Protein AF-A0A3R6XI87-F1 (afdb_monomer_lite)

Radius of gyration: 37.36 Å; chains: 1; bounding box: 88×84×115 Å

Sequence (249 aa):
MEESNGEDEKQDSAASKIVELLFDLGAAAVAGTIAKSKEESRRQEAERREAQRIAEEQERVKEREKQKKKARRAKRVRAFILNKKQLTFPYPTDVLLGSEVGYVREKIESAVFNNCHSVPIKDIYPGVGKFVGEVEQVVVDGQSWIDSGTSVPYDAEIIITYHAKKDFAFPYSKRTMIGMGYKTLANELVDIGFTQIYVSRLEDLKTGFFKRENAVSDVVIDGIETIKSGMMLEYDREINIQYHAFPGR

Foldseek 3Di:
DDDDDDDDDDDDDDPVVVVVVVVVVVVVVVVVVVVVVVVVVVVVVVVVVVVVVVVVVVVVVVVVVVVLVVVLVVVQVCCVVPVVQKAFDAAWWVVQAQDAQVVSVVSCVSSSADLEEEAEDADDAPPDPHDARGWPFKAWLNRRTDHGRDIHGSHTHIYTYGYHFHWFFQAAWFVVQFFDQQVVNQVVLVVRQADQEAEAEDQPDDPPDPFDFNGFPTKDWPPDPTGHGRDIDGSDTHIYTYGYHHPPD

pLDDT: mean 84.02, std 16.11, range [33.72, 98.25]

Secondary structure (DSSP, 8-state):
------------SHHHHHHHHHHHHHHHHHHHHHHHHHHHHHHHHHHHHHHHHHHHHHHHHHHHHHHHHHHHHHHHHHHHHHSTTEEE--S-SGGGTTSBHHHHHHHHHHTT---EEEEEEEEE-TT----TTBEEEEEETTBS---TT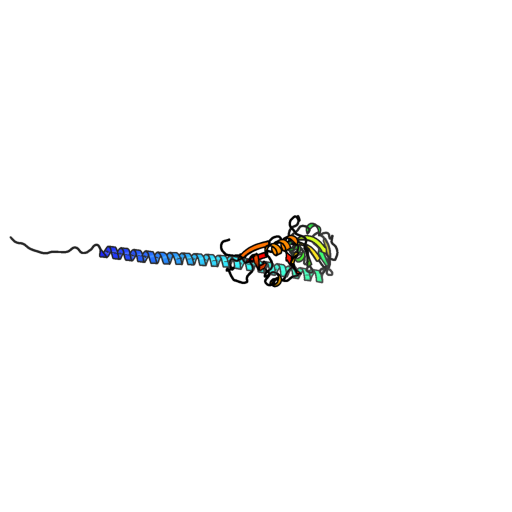-EEETT--EEEEEEEEPEEEE---HHHHTTSBHHHHHHHHHHHT---EEEEEE----TT-SPPTTBEEEEEETTBSS--TTEEEETT--EEEEEE--TT-

Structure (mmCIF, N/CA/C/O backbone):
data_AF-A0A3R6XI87-F1
#
_entry.id   AF-A0A3R6XI87-F1
#
loop_
_atom_site.group_PDB
_atom_site.id
_atom_site.type_symbol
_atom_site.label_atom_id
_atom_site.label_alt_id
_atom_site.label_comp_id
_atom_site.label_asym_id
_atom_site.label_entity_id
_atom_site.label_seq_id
_atom_site.pdbx_PDB_ins_code
_atom_site.Cartn_x
_atom_site.Cartn_y
_atom_site.Cartn_z
_atom_site.occupancy
_atom_site.B_iso_or_equiv
_atom_site.auth_seq_id
_atom_site.auth_comp_id
_atom_site.auth_asym_id
_atom_site.auth_atom_id
_atom_site.pdbx_PDB_model_num
ATOM 1 N N . MET A 1 1 ? 59.987 66.593 75.989 1.00 37.91 1 MET A N 1
ATOM 2 C CA . MET A 1 1 ? 58.722 66.772 76.728 1.00 37.91 1 MET A CA 1
ATOM 3 C C . MET A 1 1 ? 57.652 67.028 75.697 1.00 37.91 1 MET A C 1
ATOM 5 O O . MET A 1 1 ? 57.996 67.681 74.720 1.00 37.91 1 MET A O 1
ATOM 9 N N . GLU A 1 2 ? 56.461 66.465 75.928 1.00 36.38 2 GLU A N 1
ATOM 10 C CA . GLU A 1 2 ? 55.259 66.508 75.073 1.00 36.38 2 GLU A CA 1
ATOM 11 C C . GLU A 1 2 ? 55.452 65.974 73.616 1.00 36.38 2 GLU A C 1
ATOM 13 O O . GLU A 1 2 ? 56.476 66.200 72.981 1.00 36.38 2 GLU A O 1
ATOM 18 N N . GLU A 1 3 ? 54.643 65.047 73.076 1.00 35.69 3 GLU A N 1
ATOM 19 C CA . GLU A 1 3 ? 53.173 65.048 72.860 1.00 35.69 3 GLU A CA 1
ATOM 20 C C . GLU A 1 3 ? 52.765 66.167 71.879 1.00 35.69 3 GLU A C 1
ATOM 22 O O . GLU A 1 3 ? 53.099 67.320 72.102 1.00 35.69 3 GLU A O 1
ATOM 27 N N . SER A 1 4 ? 52.048 65.980 70.765 1.00 37.00 4 SER A N 1
ATOM 28 C CA . SER A 1 4 ? 51.158 64.932 70.209 1.00 37.00 4 SER A CA 1
ATOM 29 C C . SER A 1 4 ? 50.805 65.391 68.750 1.00 37.00 4 SER A C 1
ATOM 31 O O . SER A 1 4 ? 51.484 66.293 68.261 1.00 37.00 4 SER A O 1
ATOM 33 N N . ASN A 1 5 ? 49.836 64.929 67.938 1.00 37.31 5 ASN A N 1
ATOM 34 C CA . ASN A 1 5 ? 48.865 63.819 67.923 1.00 37.31 5 ASN A CA 1
ATOM 35 C C . ASN A 1 5 ? 48.431 63.550 66.446 1.00 37.31 5 ASN A C 1
ATOM 37 O O . ASN A 1 5 ? 48.794 64.331 65.566 1.00 37.31 5 ASN A O 1
ATOM 41 N N . GLY A 1 6 ? 47.591 62.533 66.190 1.00 33.72 6 GLY A N 1
ATOM 42 C CA . GLY A 1 6 ? 46.947 62.249 64.884 1.00 33.72 6 GLY A CA 1
ATOM 43 C C . GLY A 1 6 ? 47.475 60.955 64.237 1.00 33.72 6 GLY A C 1
ATOM 44 O O . GLY A 1 6 ? 48.685 60.827 64.079 1.00 33.72 6 GLY A O 1
ATOM 45 N N . GLU A 1 7 ? 46.705 59.902 63.924 1.00 40.34 7 GLU A N 1
ATOM 46 C CA . GLU A 1 7 ? 45.292 59.744 63.493 1.00 40.34 7 GLU A CA 1
ATOM 47 C C . GLU A 1 7 ? 45.004 60.313 62.085 1.00 40.34 7 GLU A C 1
ATOM 49 O O . GLU A 1 7 ? 45.208 61.503 61.859 1.00 40.34 7 GLU A O 1
ATOM 54 N N . ASP A 1 8 ? 44.490 59.551 61.105 1.00 42.34 8 ASP A N 1
ATOM 55 C CA . ASP A 1 8 ? 44.589 58.083 60.892 1.00 42.34 8 ASP A CA 1
ATOM 56 C C . ASP A 1 8 ? 44.713 57.815 59.352 1.00 42.34 8 ASP A C 1
ATOM 58 O O . ASP A 1 8 ? 45.484 58.533 58.721 1.00 42.34 8 ASP A O 1
ATOM 62 N N . GLU A 1 9 ? 44.090 56.895 58.596 1.00 42.06 9 GLU A N 1
ATOM 63 C CA . GLU A 1 9 ? 43.039 55.875 58.793 1.00 42.06 9 GLU A CA 1
ATOM 64 C C . GLU A 1 9 ? 43.281 54.658 57.860 1.00 42.06 9 GLU A C 1
ATOM 66 O O . GLU A 1 9 ? 44.211 54.653 57.047 1.00 42.06 9 GLU A O 1
ATOM 71 N N . LYS A 1 10 ? 42.449 53.608 57.940 1.00 50.47 10 LYS A N 1
ATOM 72 C CA . LYS A 1 10 ? 42.508 52.410 57.078 1.00 50.47 10 LYS A CA 1
ATOM 73 C C . LYS A 1 10 ? 41.199 52.208 56.307 1.00 50.47 10 LYS A C 1
ATOM 75 O O . LYS A 1 10 ? 40.301 51.537 56.819 1.00 50.47 10 LYS A O 1
ATOM 80 N N . GLN A 1 11 ? 41.145 52.588 55.026 1.00 48.00 11 GLN A N 1
ATOM 81 C CA . GLN A 1 11 ? 39.935 52.328 54.227 1.00 48.00 11 GLN A CA 1
ATOM 82 C C . GLN A 1 11 ? 40.118 51.844 52.778 1.00 48.00 11 GLN A C 1
ATOM 84 O O . GLN A 1 11 ? 39.330 52.185 51.905 1.00 48.00 11 GLN A O 1
ATOM 89 N N . ASP A 1 12 ? 41.071 50.935 52.536 1.00 47.94 12 ASP A N 1
ATOM 90 C CA . ASP A 1 12 ? 41.185 50.222 51.251 1.00 47.94 12 ASP A CA 1
ATOM 91 C C . ASP A 1 12 ? 41.327 48.696 51.417 1.00 47.94 12 ASP A C 1
ATOM 93 O O . ASP A 1 12 ? 42.393 48.167 51.732 1.00 47.94 12 ASP A O 1
ATOM 97 N N . SER A 1 13 ? 40.229 47.952 51.207 1.00 56.28 13 SER A N 1
ATOM 98 C CA . SER A 1 13 ? 40.279 46.487 51.001 1.00 56.28 13 SER A CA 1
ATOM 99 C C . SER A 1 13 ? 38.977 45.875 50.476 1.00 56.28 13 SER A C 1
ATOM 101 O O . SER A 1 13 ? 39.020 44.936 49.683 1.00 56.28 13 SER A O 1
ATOM 103 N N . ALA A 1 14 ? 37.819 46.364 50.937 1.00 54.66 14 ALA A N 1
ATOM 104 C CA . ALA A 1 14 ? 36.521 45.755 50.631 1.00 54.66 14 ALA A CA 1
ATOM 105 C C . ALA A 1 14 ? 35.979 46.168 49.252 1.00 54.66 14 ALA A C 1
ATOM 107 O O . ALA A 1 14 ? 35.608 45.306 48.459 1.00 54.66 14 ALA A O 1
ATOM 108 N N . ALA A 1 15 ? 35.976 47.471 48.946 1.00 53.50 15 ALA A N 1
ATOM 109 C CA . ALA A 1 15 ? 35.408 48.000 47.705 1.00 53.50 15 ALA A CA 1
ATOM 110 C C . ALA A 1 15 ? 36.129 47.470 46.452 1.00 53.50 15 ALA A C 1
ATOM 112 O O . ALA A 1 15 ? 35.475 46.983 45.533 1.00 53.50 15 ALA A O 1
ATOM 113 N N . SER A 1 16 ? 37.468 47.486 46.449 1.00 52.81 16 SER A N 1
ATOM 114 C CA . SER A 1 16 ? 38.281 47.035 45.309 1.00 52.81 16 SER A CA 1
ATOM 115 C C . SER A 1 16 ? 37.970 45.584 44.898 1.00 52.81 16 SER A C 1
ATOM 117 O O . SER A 1 16 ? 37.654 45.324 43.739 1.00 52.81 16 SER A O 1
ATOM 119 N N . LYS A 1 17 ? 37.895 44.657 45.866 1.00 52.28 17 LYS A N 1
ATOM 120 C CA . LYS A 1 17 ? 37.559 43.238 45.624 1.00 52.28 17 LYS A CA 1
ATOM 121 C C . LYS A 1 17 ? 36.142 43.025 45.081 1.00 52.28 17 LYS A C 1
ATOM 123 O O . LYS A 1 17 ? 35.905 42.074 44.343 1.00 52.28 17 LYS A O 1
ATOM 128 N N . ILE A 1 18 ? 35.194 43.892 45.444 1.00 52.72 18 ILE A N 1
ATOM 129 C CA . ILE A 1 18 ? 33.819 43.845 44.921 1.00 52.72 18 ILE A CA 1
ATOM 130 C C . ILE A 1 18 ? 33.786 44.333 43.466 1.00 52.72 18 ILE A C 1
ATOM 132 O O . ILE A 1 18 ? 33.095 43.736 42.644 1.00 52.72 18 ILE A O 1
ATOM 136 N N . VAL A 1 19 ? 34.555 45.374 43.127 1.00 52.38 19 VAL A N 1
ATOM 137 C CA . VAL A 1 19 ? 34.689 45.868 41.745 1.00 52.38 19 VAL A CA 1
ATOM 138 C C . VAL A 1 19 ? 35.376 44.832 40.849 1.00 52.38 19 VAL A C 1
ATOM 140 O O . VAL A 1 19 ? 34.900 44.587 39.744 1.00 52.38 19 VAL A O 1
ATOM 143 N N . GLU A 1 20 ? 36.432 44.182 41.339 1.00 52.28 20 GLU A N 1
ATOM 144 C CA . GLU A 1 20 ? 37.156 43.109 40.643 1.00 52.28 20 GLU A CA 1
ATOM 145 C C . GLU A 1 20 ? 36.227 41.917 40.329 1.00 52.28 20 GLU A C 1
ATOM 147 O O . GLU A 1 20 ? 36.054 41.556 39.165 1.00 52.28 20 GLU A O 1
ATOM 152 N N . LEU A 1 21 ? 35.491 41.412 41.331 1.00 54.94 21 LEU A N 1
ATOM 153 C CA . LEU A 1 21 ? 34.473 40.363 41.150 1.00 54.94 21 LEU A CA 1
ATOM 154 C C . LEU A 1 21 ? 33.348 40.755 40.175 1.00 54.94 21 LEU A C 1
ATOM 156 O O . LEU A 1 21 ? 32.883 39.917 39.402 1.00 54.94 21 LEU A O 1
ATOM 160 N N . LEU A 1 22 ? 32.891 42.011 40.193 1.00 50.56 22 LEU A N 1
ATOM 161 C CA . LEU A 1 22 ? 31.882 42.501 39.246 1.00 50.56 22 LEU A CA 1
ATOM 162 C C . LEU A 1 22 ? 32.417 42.545 37.807 1.00 50.56 22 LEU A C 1
ATOM 164 O O . LEU A 1 22 ? 31.672 42.244 36.871 1.00 50.56 22 LEU A O 1
ATOM 168 N N . PHE A 1 23 ? 33.697 42.881 37.628 1.00 53.47 23 PHE A N 1
ATOM 169 C CA . PHE A 1 23 ? 34.350 42.888 36.321 1.00 53.47 23 PHE A CA 1
ATOM 170 C C . PHE A 1 23 ? 34.501 41.465 35.765 1.00 53.47 23 PHE A C 1
ATOM 172 O O . PHE A 1 23 ? 34.159 41.225 34.605 1.00 53.47 23 PHE A O 1
ATOM 179 N N . ASP A 1 24 ? 34.898 40.506 36.607 1.00 55.59 24 ASP A N 1
ATOM 180 C CA . ASP A 1 24 ? 35.004 39.087 36.246 1.00 55.59 24 ASP A CA 1
ATOM 181 C C . ASP A 1 24 ? 33.646 38.458 35.898 1.00 55.59 24 ASP A C 1
ATOM 183 O O . ASP A 1 24 ? 33.534 37.756 34.889 1.00 55.59 24 ASP A O 1
ATOM 187 N N . LEU A 1 25 ? 32.579 38.745 36.661 1.00 56.72 25 LEU A N 1
ATOM 188 C CA . LEU A 1 25 ? 31.224 38.300 36.300 1.00 56.72 25 LEU A CA 1
ATOM 189 C C . LEU A 1 25 ? 30.766 38.890 34.956 1.00 56.72 25 LEU A C 1
ATOM 191 O O . LEU A 1 25 ? 30.165 38.179 34.145 1.00 56.72 25 LEU A O 1
ATOM 195 N N . GLY A 1 26 ? 31.069 40.166 34.695 1.00 55.16 26 GLY A N 1
ATOM 196 C CA . GLY A 1 26 ? 30.792 40.812 33.410 1.00 55.16 26 GLY A CA 1
ATOM 197 C C . GLY A 1 26 ? 31.548 40.152 32.254 1.00 55.16 26 GLY A C 1
ATOM 198 O O . GLY A 1 26 ? 30.947 39.790 31.238 1.00 55.16 26 GLY A O 1
ATOM 199 N N . ALA A 1 27 ? 32.851 39.920 32.427 1.00 60.53 27 ALA A N 1
ATOM 200 C CA . ALA A 1 27 ? 33.700 39.253 31.446 1.00 60.53 27 ALA A CA 1
ATOM 201 C C . ALA A 1 27 ? 33.237 37.813 31.165 1.00 60.53 27 ALA A C 1
ATOM 203 O O . ALA A 1 27 ? 33.154 37.415 30.002 1.00 60.53 27 ALA A O 1
ATOM 204 N N . ALA A 1 28 ? 32.856 37.052 32.195 1.00 61.69 28 ALA A N 1
ATOM 205 C CA . ALA A 1 28 ? 32.331 35.694 32.053 1.00 61.69 28 ALA A CA 1
ATOM 206 C C . ALA A 1 28 ? 30.987 35.654 31.298 1.00 61.69 28 ALA A C 1
ATOM 208 O O . ALA A 1 28 ? 30.789 34.795 30.434 1.00 61.69 28 ALA A O 1
ATOM 209 N N . ALA A 1 29 ? 30.079 36.602 31.555 1.00 60.97 29 ALA A N 1
ATOM 210 C CA . ALA A 1 29 ? 28.805 36.710 30.837 1.00 60.97 29 ALA A CA 1
ATOM 211 C C . ALA A 1 29 ? 28.997 37.064 29.346 1.00 60.97 29 ALA A C 1
ATOM 213 O O . ALA A 1 29 ? 28.344 36.487 28.466 1.00 60.97 29 ALA A O 1
ATOM 214 N N . VAL A 1 30 ? 29.936 37.965 29.040 1.00 62.00 30 VAL A N 1
ATOM 215 C CA . VAL A 1 30 ? 30.307 38.320 27.659 1.00 62.00 30 VAL A CA 1
ATOM 216 C C . VAL A 1 30 ? 31.014 37.151 26.962 1.00 62.00 30 VAL A C 1
ATOM 218 O O . VAL A 1 30 ? 30.656 36.797 25.839 1.00 62.00 30 VAL A O 1
ATOM 221 N N . ALA A 1 31 ? 31.940 36.463 27.633 1.00 64.25 31 ALA A N 1
ATOM 222 C CA . ALA A 1 31 ? 32.584 35.263 27.100 1.00 64.25 31 ALA A CA 1
ATOM 223 C C . ALA A 1 31 ? 31.568 34.141 26.814 1.00 64.25 31 ALA A C 1
ATOM 225 O O . ALA A 1 31 ? 31.649 33.495 25.770 1.00 64.25 31 ALA A O 1
ATOM 226 N N . GLY A 1 32 ? 30.571 33.945 27.683 1.00 60.78 32 GLY A N 1
ATOM 227 C CA . GLY A 1 32 ? 29.503 32.957 27.502 1.00 60.78 32 GLY A CA 1
ATOM 228 C C . GLY A 1 32 ? 28.579 33.246 26.313 1.00 60.78 32 GLY A C 1
ATOM 229 O O . GLY A 1 32 ? 28.197 32.322 25.591 1.00 60.78 32 GLY A O 1
ATOM 230 N N . THR A 1 33 ? 28.244 34.513 26.055 1.00 62.06 33 THR A N 1
ATOM 231 C CA . THR A 1 33 ? 27.430 34.904 24.885 1.00 62.06 33 THR A CA 1
ATOM 232 C C . THR A 1 33 ? 28.231 34.867 23.579 1.00 62.06 33 THR A C 1
ATOM 234 O O . THR A 1 33 ? 27.714 34.415 22.552 1.00 62.06 33 THR A O 1
ATOM 237 N N . ILE A 1 34 ? 29.520 35.222 23.613 1.00 68.81 34 ILE A N 1
ATOM 238 C CA . ILE A 1 34 ? 30.448 35.038 22.483 1.00 68.81 34 ILE A CA 1
ATOM 239 C C . ILE A 1 34 ? 30.664 33.545 22.188 1.00 68.81 34 ILE A C 1
ATOM 241 O O . ILE A 1 34 ? 30.683 33.150 21.025 1.00 68.81 34 ILE A O 1
ATOM 245 N N . ALA A 1 35 ? 30.774 32.689 23.208 1.00 70.12 35 ALA A N 1
ATOM 246 C CA . ALA A 1 35 ? 30.901 31.243 23.025 1.00 70.12 35 ALA A CA 1
ATOM 247 C C . ALA A 1 35 ? 29.652 30.638 22.363 1.00 70.12 35 ALA A C 1
ATOM 249 O O . ALA A 1 35 ? 29.788 29.932 21.364 1.00 70.12 35 ALA A O 1
ATOM 250 N N . LYS A 1 36 ? 28.446 30.971 22.852 1.00 69.12 36 LYS A N 1
ATOM 251 C CA . LYS A 1 36 ? 27.179 30.503 22.260 1.00 69.12 36 LYS A CA 1
ATOM 252 C C . LYS A 1 36 ? 27.014 30.947 20.808 1.00 69.12 36 LYS A C 1
ATOM 254 O O . LYS A 1 36 ? 26.840 30.098 19.943 1.00 69.12 36 LYS A O 1
ATOM 259 N N . SER A 1 37 ? 27.176 32.236 20.512 1.00 71.25 37 SER A N 1
ATOM 260 C CA . SER A 1 37 ? 27.060 32.749 19.134 1.00 71.25 37 SER A CA 1
ATOM 261 C C . SER A 1 37 ? 28.134 32.182 18.188 1.00 71.25 37 SER A C 1
ATOM 263 O O . SER A 1 37 ? 27.862 31.925 17.012 1.00 71.25 37 SER A O 1
ATOM 265 N N . LYS A 1 38 ? 29.342 31.888 18.693 1.00 76.12 38 LYS A N 1
ATOM 266 C CA . LYS A 1 38 ? 30.404 31.179 17.954 1.00 76.12 38 LYS A CA 1
ATOM 267 C C . LYS A 1 38 ? 30.105 29.690 17.736 1.00 76.12 38 LYS A C 1
ATOM 269 O O . LYS A 1 38 ? 30.646 29.097 16.806 1.00 76.12 38 LYS A O 1
ATOM 274 N N . GLU A 1 39 ? 29.261 29.073 18.557 1.00 73.44 39 GLU A N 1
ATOM 275 C CA . GLU A 1 39 ? 28.789 27.702 18.350 1.00 73.44 39 GLU A CA 1
ATOM 276 C C . GLU A 1 39 ? 27.566 27.652 17.423 1.00 73.44 39 GLU A C 1
ATOM 278 O O . GLU A 1 39 ? 27.531 26.845 16.499 1.00 73.44 39 GLU A O 1
ATOM 283 N N . GLU A 1 40 ? 26.608 28.562 17.590 1.00 76.25 40 GLU A N 1
ATOM 284 C CA . GLU A 1 40 ? 25.434 28.719 16.722 1.00 76.25 40 GLU A CA 1
ATOM 285 C C . GLU A 1 40 ? 25.837 29.023 15.274 1.00 76.25 40 GLU A C 1
ATOM 287 O O . GLU A 1 40 ? 25.326 28.396 14.351 1.00 76.25 40 GLU A O 1
ATOM 292 N N . SER A 1 41 ? 26.818 29.906 15.060 1.00 77.19 41 SER A N 1
ATOM 293 C CA . SER A 1 41 ? 27.366 30.173 13.721 1.00 77.19 41 SER A CA 1
ATOM 294 C C . SER A 1 41 ? 28.059 28.951 13.104 1.00 77.19 41 SER A C 1
ATOM 296 O O . SER A 1 41 ? 27.886 28.706 11.912 1.00 77.19 41 SER A O 1
ATOM 298 N N . ARG A 1 42 ? 28.762 28.125 13.895 1.00 81.38 42 ARG A N 1
ATOM 299 C CA . ARG A 1 42 ? 29.319 26.836 13.429 1.00 81.38 42 ARG A CA 1
ATOM 300 C C . ARG A 1 42 ? 28.230 25.825 13.067 1.00 81.38 42 ARG A C 1
ATOM 302 O O . ARG A 1 42 ? 28.380 25.121 12.073 1.00 81.38 42 ARG A O 1
ATOM 309 N N . ARG A 1 43 ? 27.145 25.755 13.849 1.00 79.25 43 ARG A N 1
ATOM 310 C CA . ARG A 1 43 ? 25.981 24.895 13.571 1.00 79.25 43 ARG A CA 1
ATOM 311 C C . ARG A 1 43 ? 25.290 25.330 12.275 1.00 79.25 43 ARG A C 1
ATOM 313 O O . ARG A 1 43 ? 25.170 24.516 11.368 1.00 79.25 43 ARG A O 1
ATOM 320 N N . GLN A 1 44 ? 24.993 26.621 12.116 1.00 82.31 44 GLN A N 1
ATOM 321 C CA . GLN A 1 44 ? 24.436 27.175 10.873 1.00 82.31 44 GLN A CA 1
ATOM 322 C C . GLN A 1 44 ? 25.366 26.991 9.662 1.00 82.31 44 GLN A C 1
ATOM 324 O O . GLN A 1 44 ? 24.891 26.794 8.545 1.00 82.31 44 GLN A O 1
ATOM 329 N N . GLU A 1 45 ? 26.690 27.049 9.837 1.00 85.50 45 GLU A N 1
ATOM 330 C CA . GLU A 1 45 ? 27.627 26.764 8.747 1.00 85.50 45 GLU A CA 1
ATOM 331 C C . GLU A 1 45 ? 27.626 25.273 8.369 1.00 85.50 45 GLU A C 1
ATOM 333 O O . GLU A 1 45 ? 27.626 24.943 7.182 1.00 85.50 45 GLU A O 1
ATOM 338 N N . ALA A 1 46 ? 27.568 24.368 9.351 1.00 84.88 46 ALA A N 1
ATOM 339 C CA . ALA A 1 46 ? 27.432 22.932 9.113 1.00 84.88 46 ALA A CA 1
ATOM 340 C C . ALA A 1 46 ? 26.107 22.596 8.403 1.00 84.88 46 ALA A C 1
ATOM 342 O O . ALA A 1 46 ? 26.129 21.911 7.382 1.00 84.88 46 ALA A O 1
ATOM 343 N N . GLU A 1 47 ? 24.987 23.158 8.864 1.00 88.38 47 GLU A N 1
ATOM 344 C CA . GLU A 1 47 ? 23.662 23.045 8.235 1.00 88.38 47 GLU A CA 1
ATOM 345 C C . GLU A 1 47 ? 23.673 23.559 6.788 1.00 88.38 47 GLU A C 1
ATOM 347 O O . GLU A 1 47 ? 23.154 22.897 5.892 1.00 88.38 47 GLU A O 1
ATOM 352 N N . ARG A 1 48 ? 24.323 24.701 6.513 1.00 87.88 48 ARG A N 1
ATOM 353 C CA . ARG A 1 48 ? 24.475 25.229 5.143 1.00 87.88 48 ARG A CA 1
ATOM 354 C C . ARG A 1 48 ? 25.315 24.310 4.257 1.00 87.88 48 ARG A C 1
ATOM 356 O O . ARG A 1 48 ? 24.926 24.066 3.117 1.00 87.88 48 ARG A O 1
ATOM 363 N N . ARG A 1 49 ? 26.428 23.771 4.766 1.00 86.00 49 ARG A N 1
ATOM 364 C CA . ARG A 1 49 ? 27.277 22.796 4.050 1.00 86.00 49 ARG A CA 1
ATOM 365 C C . ARG A 1 49 ? 26.542 21.470 3.807 1.00 86.00 49 ARG A C 1
ATOM 367 O O . ARG A 1 49 ? 26.752 20.824 2.784 1.00 86.00 49 ARG A O 1
ATOM 374 N N . GLU A 1 50 ? 25.672 21.047 4.719 1.00 87.50 50 GLU A N 1
ATOM 375 C CA . GLU A 1 50 ? 24.821 19.865 4.555 1.00 87.50 50 GLU A CA 1
ATOM 376 C C . GLU A 1 50 ? 23.706 20.097 3.532 1.00 87.50 50 GLU A C 1
ATOM 378 O O . GLU A 1 50 ? 23.582 19.316 2.589 1.00 87.50 50 GLU A O 1
ATOM 383 N N . ALA A 1 51 ? 22.986 21.216 3.624 1.00 88.31 51 ALA A N 1
ATOM 384 C CA . ALA A 1 51 ? 21.993 21.623 2.633 1.00 88.31 51 ALA A CA 1
ATOM 385 C C . ALA A 1 51 ? 22.599 21.772 1.225 1.00 88.31 51 ALA A C 1
ATOM 387 O O . ALA A 1 51 ? 21.969 21.373 0.248 1.00 88.31 51 ALA A O 1
ATOM 388 N N . GLN A 1 52 ? 23.836 22.274 1.109 1.00 90.25 52 GLN A N 1
ATOM 389 C CA . GLN A 1 52 ? 24.583 22.313 -0.153 1.00 90.25 52 GLN A CA 1
ATOM 390 C C . GLN A 1 52 ? 24.859 20.909 -0.706 1.00 90.25 52 GLN A C 1
ATOM 392 O O . GLN A 1 52 ? 24.503 20.648 -1.853 1.00 90.25 52 GLN A O 1
ATOM 397 N N . ARG A 1 53 ? 25.395 19.976 0.099 1.00 88.88 53 ARG A N 1
ATOM 398 C CA . ARG A 1 53 ? 25.602 18.575 -0.330 1.00 88.88 53 ARG A CA 1
ATOM 399 C C . ARG A 1 53 ? 24.298 17.917 -0.792 1.00 88.88 53 ARG A C 1
ATOM 401 O O . ARG A 1 53 ? 24.281 17.273 -1.838 1.00 88.88 53 ARG A O 1
ATOM 408 N N . ILE A 1 54 ? 23.207 18.112 -0.050 1.00 88.75 54 ILE A N 1
ATOM 409 C CA . ILE A 1 54 ? 21.880 17.573 -0.388 1.00 88.75 54 ILE A CA 1
ATOM 410 C C . ILE A 1 54 ? 21.358 18.191 -1.696 1.00 88.75 54 ILE A C 1
ATOM 412 O O . ILE A 1 54 ? 20.834 17.471 -2.545 1.00 88.75 54 ILE A O 1
ATOM 416 N N . ALA A 1 55 ? 21.525 19.500 -1.904 1.00 90.06 55 ALA A N 1
ATOM 417 C CA . ALA A 1 55 ? 21.113 20.177 -3.134 1.00 90.06 55 ALA A CA 1
ATOM 418 C C . ALA A 1 55 ? 21.936 19.732 -4.359 1.00 90.06 55 ALA A C 1
ATOM 420 O O . ALA A 1 55 ? 21.362 19.470 -5.418 1.00 90.06 55 ALA A O 1
ATOM 421 N N . GLU A 1 56 ? 23.257 19.587 -4.217 1.00 90.56 56 GLU A N 1
ATOM 422 C CA . GLU A 1 56 ? 24.141 19.054 -5.261 1.00 90.56 56 GLU A CA 1
ATOM 423 C C . GLU A 1 56 ? 23.805 17.599 -5.607 1.00 90.56 56 GLU A C 1
ATOM 425 O O . GLU A 1 56 ? 23.760 17.233 -6.783 1.00 90.56 56 GLU A O 1
ATOM 430 N N . GLU A 1 57 ? 23.524 16.758 -4.610 1.00 88.44 57 GLU A N 1
ATOM 431 C CA . GLU A 1 57 ? 23.080 15.385 -4.841 1.00 88.44 57 GLU A CA 1
ATOM 432 C C . GLU A 1 57 ? 21.719 15.342 -5.545 1.00 88.44 57 GLU A C 1
ATOM 434 O O . GLU A 1 57 ? 21.573 14.631 -6.543 1.00 88.44 57 GLU A O 1
ATOM 439 N N . GLN A 1 58 ? 20.754 16.161 -5.119 1.00 85.19 58 GLN A N 1
ATOM 440 C CA . GLN A 1 58 ? 19.460 16.275 -5.791 1.00 85.19 58 GLN A CA 1
ATOM 441 C C . GLN A 1 58 ? 19.585 16.761 -7.240 1.00 85.19 58 GLN A C 1
ATOM 443 O O . GLN A 1 58 ? 18.922 16.197 -8.111 1.00 85.19 58 GLN A O 1
ATOM 448 N N . GLU A 1 59 ? 20.419 17.761 -7.552 1.00 90.00 59 GLU A N 1
ATOM 449 C CA . GLU A 1 59 ? 20.646 18.144 -8.953 1.00 90.00 59 GLU A CA 1
ATOM 450 C C . GLU A 1 59 ? 21.358 17.040 -9.736 1.00 90.00 59 GLU A C 1
ATOM 452 O O . GLU A 1 59 ? 20.912 16.721 -10.835 1.00 90.00 59 GLU A O 1
ATOM 457 N N . ARG A 1 60 ? 22.361 16.352 -9.175 1.00 89.06 60 ARG A N 1
ATOM 458 C CA . ARG A 1 60 ? 22.997 15.191 -9.834 1.00 89.06 60 ARG A CA 1
ATOM 459 C C . ARG A 1 60 ? 21.998 14.064 -10.116 1.00 89.06 60 ARG A C 1
ATOM 461 O O . ARG A 1 60 ? 22.087 13.426 -11.167 1.00 89.06 60 ARG A O 1
ATOM 468 N N . VAL A 1 61 ? 21.024 13.828 -9.235 1.00 86.06 61 VAL A N 1
ATOM 469 C CA . VAL A 1 61 ? 19.911 12.888 -9.468 1.00 86.06 61 VAL A CA 1
ATOM 470 C C . VAL A 1 61 ? 18.989 13.398 -10.581 1.00 86.06 61 VAL A C 1
ATOM 472 O O . VAL A 1 61 ? 18.750 12.667 -11.545 1.00 86.06 61 VAL A O 1
ATOM 475 N N . LYS A 1 62 ? 18.548 14.663 -10.535 1.00 85.38 62 LYS A N 1
ATOM 476 C CA . LYS A 1 62 ? 17.724 15.283 -11.594 1.00 85.38 62 LYS A CA 1
ATOM 477 C C . LYS A 1 62 ? 18.437 15.286 -12.949 1.00 85.38 62 LYS A C 1
ATOM 479 O O . LYS A 1 62 ? 17.792 15.091 -13.974 1.00 85.38 62 LYS A O 1
ATOM 484 N N . GLU A 1 63 ? 19.750 15.493 -12.997 1.00 86.12 63 GLU A N 1
ATOM 485 C CA . GLU A 1 63 ? 20.559 15.415 -14.217 1.00 86.12 63 GLU A CA 1
ATOM 486 C C . GLU A 1 63 ? 20.664 13.992 -14.753 1.00 86.12 63 GLU A C 1
ATOM 488 O O . GLU A 1 63 ? 20.402 13.774 -15.937 1.00 86.12 63 GLU A O 1
ATOM 493 N N . ARG A 1 64 ? 20.955 13.009 -13.894 1.00 82.69 64 ARG A N 1
ATOM 494 C CA . ARG A 1 64 ? 20.923 11.584 -14.259 1.00 82.69 64 ARG A CA 1
ATOM 495 C C . ARG A 1 64 ? 19.552 11.176 -14.795 1.00 82.69 64 ARG A C 1
ATOM 497 O O . ARG A 1 64 ? 19.482 10.465 -15.794 1.00 82.69 64 ARG A O 1
ATOM 504 N N . GLU A 1 65 ? 18.462 11.679 -14.219 1.00 80.94 65 GLU A N 1
ATOM 505 C CA . GLU A 1 65 ? 17.115 11.511 -14.767 1.00 80.94 65 GLU A CA 1
ATOM 506 C C . GLU A 1 65 ? 16.918 12.203 -16.120 1.00 80.94 65 GLU A C 1
ATOM 508 O O . GLU A 1 65 ? 16.426 11.571 -17.054 1.00 80.94 65 GLU A O 1
ATOM 513 N N . LYS A 1 66 ? 17.297 13.483 -16.259 1.00 83.12 66 LYS A N 1
ATOM 514 C CA . LYS A 1 66 ? 17.232 14.233 -17.529 1.00 83.12 66 LYS A CA 1
ATOM 515 C C . LYS A 1 66 ? 18.000 13.475 -18.626 1.00 83.12 66 LYS A C 1
ATOM 517 O O . LYS A 1 66 ? 17.510 13.371 -19.751 1.00 83.12 66 LYS A O 1
ATOM 522 N N . GLN A 1 67 ? 19.153 12.886 -18.301 1.00 81.88 67 GLN A N 1
ATOM 523 C CA . GLN A 1 67 ? 19.955 12.046 -19.197 1.00 81.88 67 GLN A CA 1
ATOM 524 C C . GLN A 1 67 ? 19.289 10.688 -19.490 1.00 81.88 67 GLN A C 1
ATOM 526 O O . GLN A 1 67 ? 19.104 10.377 -20.668 1.00 81.88 67 GLN A O 1
ATOM 531 N N . LYS A 1 68 ? 18.826 9.924 -18.479 1.00 79.56 68 LYS A N 1
ATOM 532 C CA . LYS A 1 68 ? 18.015 8.692 -18.658 1.00 79.56 68 LYS A CA 1
ATOM 533 C C . LYS A 1 68 ? 16.829 8.960 -19.603 1.00 79.56 68 LYS A C 1
ATOM 535 O O . LYS A 1 68 ? 16.623 8.224 -20.567 1.00 79.56 68 LYS A O 1
ATOM 540 N N . LYS A 1 69 ? 16.082 10.047 -19.377 1.00 77.00 69 LYS A N 1
ATOM 541 C CA . LYS A 1 69 ? 14.906 10.466 -20.164 1.00 77.00 69 LYS A CA 1
ATOM 542 C C . LYS A 1 69 ? 15.280 10.856 -21.605 1.00 77.00 69 LYS A C 1
ATOM 544 O O . LYS A 1 69 ? 14.598 10.426 -22.536 1.00 77.00 69 LYS A O 1
ATOM 549 N N . LYS A 1 70 ? 16.385 11.586 -21.825 1.00 78.75 70 LYS A N 1
ATOM 550 C CA . LYS A 1 70 ? 16.933 11.863 -23.173 1.00 78.75 70 LYS A CA 1
ATOM 551 C C . LYS A 1 70 ? 17.359 10.576 -23.897 1.00 78.75 70 LYS A C 1
ATOM 553 O O . LYS A 1 70 ? 16.994 10.394 -25.055 1.00 78.75 70 LYS A O 1
ATOM 558 N N . ALA A 1 71 ? 18.051 9.660 -23.219 1.00 76.00 71 ALA A N 1
ATOM 559 C CA . ALA A 1 71 ? 18.495 8.387 -23.790 1.00 76.00 71 ALA A CA 1
ATOM 560 C C . ALA A 1 71 ? 17.321 7.458 -24.156 1.00 76.00 71 ALA A C 1
ATOM 562 O O . ALA A 1 71 ? 17.298 6.920 -25.264 1.00 76.00 71 ALA A O 1
ATOM 563 N N . ARG A 1 72 ? 16.302 7.330 -23.284 1.00 71.25 72 ARG A N 1
ATOM 564 C CA . ARG A 1 72 ? 15.040 6.624 -23.593 1.00 71.25 72 ARG A CA 1
ATOM 565 C C . ARG A 1 72 ? 14.387 7.207 -24.861 1.00 71.25 72 ARG A C 1
ATOM 567 O O . ARG A 1 72 ? 14.064 6.454 -25.776 1.00 71.25 72 ARG A O 1
ATOM 574 N N . ARG A 1 73 ? 14.269 8.541 -24.977 1.00 72.69 73 ARG A N 1
ATOM 575 C CA . ARG A 1 73 ? 13.731 9.214 -26.184 1.00 72.69 73 ARG A CA 1
ATOM 576 C C . ARG A 1 73 ? 14.560 8.937 -27.445 1.00 72.69 73 ARG A C 1
ATOM 578 O O . ARG A 1 73 ? 13.980 8.601 -28.473 1.00 72.69 73 ARG A O 1
ATOM 585 N N . ALA A 1 74 ? 15.889 9.021 -27.371 1.00 74.19 74 ALA A N 1
ATOM 586 C CA . ALA A 1 74 ? 16.769 8.741 -28.508 1.00 74.19 74 ALA A CA 1
ATOM 587 C C . ALA A 1 74 ? 16.636 7.288 -29.002 1.00 74.19 74 ALA A C 1
ATOM 589 O O . ALA A 1 74 ? 16.534 7.058 -30.207 1.00 74.19 74 ALA A O 1
ATOM 590 N N . LYS A 1 75 ? 16.547 6.311 -28.084 1.00 70.88 75 LYS A N 1
ATOM 591 C CA . LYS A 1 75 ? 16.259 4.910 -28.433 1.00 70.88 75 LYS A CA 1
ATOM 592 C C . LYS A 1 75 ? 14.889 4.751 -29.115 1.00 70.88 75 LYS A C 1
ATOM 594 O O . LYS A 1 75 ? 14.828 4.076 -30.138 1.00 70.88 75 LYS A O 1
ATOM 599 N N . ARG A 1 76 ? 13.822 5.410 -28.624 1.00 65.19 76 ARG A N 1
ATOM 600 C CA . ARG A 1 76 ? 12.481 5.390 -29.265 1.00 65.19 76 ARG A CA 1
ATOM 601 C C . ARG A 1 76 ? 12.525 5.893 -30.707 1.00 65.19 76 ARG A C 1
ATOM 603 O O . ARG A 1 76 ? 12.020 5.218 -31.596 1.00 65.19 76 ARG A O 1
ATOM 610 N N . VAL A 1 77 ? 13.156 7.046 -30.942 1.00 65.69 77 VAL A N 1
ATOM 611 C CA . VAL A 1 77 ? 13.302 7.621 -32.292 1.00 65.69 77 VAL A CA 1
ATOM 612 C C . VAL A 1 77 ? 14.101 6.682 -33.200 1.00 65.69 77 VAL A C 1
ATOM 614 O O . VAL A 1 77 ? 13.690 6.432 -34.331 1.00 65.69 77 VAL A O 1
ATOM 617 N N . ARG A 1 78 ? 15.191 6.085 -32.696 1.00 65.12 78 ARG A N 1
ATOM 618 C CA . ARG A 1 78 ? 15.995 5.118 -33.457 1.00 65.12 78 ARG A CA 1
ATOM 619 C C . ARG A 1 78 ? 15.186 3.876 -33.858 1.00 65.12 78 ARG A C 1
ATOM 621 O O . ARG A 1 78 ? 15.231 3.490 -35.020 1.00 65.12 78 ARG A O 1
ATOM 628 N N . ALA A 1 79 ? 14.423 3.288 -32.935 1.00 59.81 79 ALA A N 1
ATOM 629 C CA . ALA A 1 79 ? 13.595 2.109 -33.207 1.00 59.81 79 ALA A CA 1
ATOM 630 C C . ALA A 1 79 ? 12.448 2.396 -34.194 1.00 59.81 79 ALA A C 1
ATOM 632 O O . ALA A 1 79 ? 12.198 1.600 -35.099 1.00 59.81 79 ALA A O 1
ATOM 633 N N . PHE A 1 80 ? 11.800 3.558 -34.061 1.00 58.31 80 PHE A N 1
ATOM 634 C CA . PHE A 1 80 ? 10.731 4.002 -34.958 1.00 58.31 80 PHE A CA 1
ATOM 635 C C . PHE A 1 80 ? 11.217 4.201 -36.403 1.00 58.31 80 PHE A C 1
ATOM 637 O O . PHE A 1 80 ? 10.503 3.846 -37.335 1.00 58.31 80 PHE A O 1
ATOM 644 N N . ILE A 1 81 ? 12.431 4.736 -36.589 1.00 60.03 81 ILE A N 1
ATOM 645 C CA . ILE A 1 81 ? 12.987 5.055 -37.916 1.00 60.03 81 ILE A CA 1
ATOM 646 C C . ILE A 1 81 ? 13.679 3.848 -38.578 1.00 60.03 81 ILE A C 1
ATOM 648 O O . ILE A 1 81 ? 13.590 3.705 -39.794 1.00 60.03 81 ILE A O 1
ATOM 652 N N . LEU A 1 82 ? 14.367 2.983 -37.820 1.00 59.16 82 LEU A N 1
ATOM 653 C CA . LEU A 1 82 ? 15.238 1.936 -38.392 1.00 59.16 82 LEU A CA 1
ATOM 654 C C . LEU A 1 82 ? 14.698 0.503 -38.263 1.00 59.16 82 LEU A C 1
ATOM 656 O O . LEU A 1 82 ? 14.912 -0.304 -39.163 1.00 59.16 82 LEU A O 1
ATOM 660 N N . ASN A 1 83 ? 13.989 0.165 -37.182 1.00 57.19 83 ASN A N 1
ATOM 661 C CA . ASN A 1 83 ? 13.702 -1.234 -36.827 1.00 57.19 83 ASN A CA 1
ATOM 662 C C . ASN A 1 83 ? 12.285 -1.696 -37.222 1.00 57.19 83 ASN A C 1
ATOM 664 O O . ASN A 1 83 ? 11.721 -2.569 -36.569 1.00 57.19 83 ASN A O 1
ATOM 668 N N . LYS A 1 84 ? 11.661 -1.096 -38.247 1.00 64.12 84 LYS A N 1
ATOM 669 C CA . LYS A 1 84 ? 10.254 -1.367 -38.637 1.00 64.12 84 LYS A CA 1
ATOM 670 C C . LYS A 1 84 ? 9.256 -1.284 -37.460 1.00 64.12 84 LYS A C 1
ATOM 672 O O . LYS A 1 84 ? 8.258 -1.997 -37.453 1.00 64.12 84 LYS A O 1
ATOM 677 N N . LYS A 1 85 ? 9.524 -0.421 -36.470 1.00 73.00 85 LYS A N 1
ATOM 678 C CA . LYS A 1 85 ? 8.785 -0.318 -35.195 1.00 73.00 85 LYS A CA 1
ATOM 679 C C . LYS A 1 85 ? 8.856 -1.548 -34.260 1.00 73.00 85 LYS A C 1
ATOM 681 O O . LYS A 1 85 ? 8.025 -1.658 -33.365 1.00 73.00 85 LYS A O 1
ATOM 686 N N . GLN A 1 86 ? 9.832 -2.444 -34.404 1.00 81.88 86 GLN A N 1
ATOM 687 C CA . GLN A 1 86 ? 10.065 -3.535 -33.445 1.00 81.88 86 GLN A CA 1
ATOM 688 C C . GLN A 1 86 ? 11.214 -3.225 -32.468 1.00 81.88 86 GLN A C 1
ATOM 690 O O . GLN A 1 86 ? 12.160 -2.493 -32.782 1.00 81.88 86 GLN A O 1
ATOM 695 N N . LEU A 1 87 ? 11.121 -3.802 -31.272 1.00 83.62 87 LEU A N 1
ATOM 696 C CA . LEU A 1 87 ? 12.099 -3.765 -30.189 1.00 83.62 87 LEU A CA 1
ATOM 697 C C . LEU A 1 87 ? 12.449 -5.193 -29.758 1.00 83.62 87 LEU A C 1
ATOM 699 O O . LEU A 1 87 ? 11.582 -6.050 -29.632 1.00 83.62 87 LEU A O 1
ATOM 703 N N . THR A 1 88 ? 13.723 -5.431 -29.463 1.00 85.75 88 THR A N 1
ATOM 704 C CA . THR A 1 88 ? 14.169 -6.665 -28.810 1.00 85.75 88 THR A CA 1
ATOM 705 C C . THR A 1 88 ? 13.741 -6.647 -27.343 1.00 85.75 88 THR A C 1
ATOM 707 O O . THR A 1 88 ? 14.172 -5.763 -26.598 1.00 85.75 88 THR A O 1
ATOM 710 N N . PHE A 1 89 ? 12.930 -7.613 -26.912 1.00 86.94 89 PHE A N 1
ATOM 711 C CA . PHE A 1 89 ? 12.593 -7.796 -25.502 1.00 86.94 89 PHE A CA 1
ATOM 712 C C . PHE A 1 89 ? 13.807 -8.414 -24.771 1.00 86.94 89 PHE A C 1
ATOM 714 O O . PHE A 1 89 ? 14.284 -9.476 -25.178 1.00 86.94 89 PHE A O 1
ATOM 721 N N . PRO A 1 90 ? 14.402 -7.742 -23.762 1.00 83.12 90 PRO A N 1
ATOM 722 C CA . PRO A 1 90 ? 15.755 -8.080 -23.302 1.00 83.12 90 PRO A CA 1
ATOM 723 C C . PRO A 1 90 ? 15.821 -9.110 -22.167 1.00 83.12 90 PRO A C 1
ATOM 725 O O . PRO A 1 90 ? 16.915 -9.563 -21.833 1.00 83.12 90 PRO A O 1
ATOM 728 N N . TYR A 1 91 ? 14.695 -9.484 -21.563 1.00 86.38 91 TYR A N 1
ATOM 729 C CA . TYR A 1 91 ? 14.625 -10.428 -20.443 1.00 86.38 91 TYR A CA 1
ATOM 730 C C . TYR A 1 91 ? 13.663 -11.562 -20.800 1.00 86.38 91 TYR A C 1
ATOM 732 O O . TYR A 1 91 ? 12.682 -11.281 -21.483 1.00 86.38 91 TYR A O 1
ATOM 740 N N . PRO A 1 92 ? 13.896 -12.805 -20.357 1.00 89.19 92 PRO A N 1
ATOM 741 C CA . PRO A 1 92 ? 12.850 -13.813 -20.411 1.00 89.19 92 PRO A CA 1
ATOM 742 C C . PRO A 1 92 ? 11.797 -13.514 -19.321 1.00 89.19 92 PRO A C 1
ATOM 744 O O . PRO A 1 92 ? 12.115 -12.850 -18.325 1.00 89.19 92 PRO A O 1
ATOM 747 N N . THR A 1 93 ? 10.534 -13.913 -19.512 1.00 89.50 93 THR A N 1
ATOM 748 C CA . THR A 1 93 ? 9.446 -13.536 -18.580 1.00 89.50 93 THR A CA 1
ATOM 749 C C . THR A 1 93 ? 9.503 -14.260 -17.232 1.00 89.50 93 THR A C 1
ATOM 751 O O . THR A 1 93 ? 9.068 -13.691 -16.233 1.00 89.50 93 THR A O 1
ATOM 754 N N . ASP A 1 94 ? 10.104 -15.449 -17.167 1.00 90.50 94 ASP A N 1
ATOM 755 C CA . ASP A 1 94 ? 10.333 -16.228 -15.940 1.00 90.50 94 ASP A CA 1
ATOM 756 C C . ASP A 1 94 ? 11.214 -15.487 -14.913 1.00 90.50 94 ASP A C 1
ATOM 758 O O . ASP A 1 94 ? 10.879 -15.415 -13.733 1.00 90.50 94 ASP A O 1
ATOM 762 N N . VAL A 1 95 ? 12.284 -14.827 -15.368 1.00 91.88 95 VAL A N 1
ATOM 763 C CA . VAL A 1 95 ? 13.222 -14.014 -14.560 1.00 91.88 95 VAL A CA 1
ATOM 764 C C . VAL A 1 95 ? 12.587 -12.705 -14.040 1.00 91.88 95 VAL A C 1
ATOM 766 O O . VAL A 1 95 ? 13.231 -11.920 -13.335 1.00 91.88 95 VAL A O 1
ATOM 769 N N . LEU A 1 96 ? 11.321 -12.439 -14.377 1.00 91.69 96 LEU A N 1
ATOM 770 C CA . LEU A 1 96 ? 10.527 -11.334 -13.832 1.00 91.69 96 LEU A CA 1
ATOM 771 C C . LEU A 1 96 ? 9.529 -11.792 -12.752 1.00 91.69 96 LEU A C 1
ATOM 773 O O . LEU A 1 96 ? 8.993 -10.938 -12.049 1.00 91.69 96 LEU A O 1
ATOM 777 N N . LEU A 1 97 ? 9.292 -13.098 -12.597 1.00 94.06 97 LEU A N 1
ATOM 778 C CA . LEU A 1 97 ? 8.368 -13.648 -11.600 1.00 94.06 97 LEU A CA 1
ATOM 779 C C . LEU A 1 97 ? 9.007 -13.658 -10.202 1.00 94.06 97 LEU A C 1
ATOM 781 O O . LEU A 1 97 ? 10.233 -13.653 -10.068 1.00 94.06 97 LEU A O 1
ATOM 785 N N . GLY A 1 98 ? 8.187 -13.591 -9.150 1.00 93.56 98 GLY A N 1
ATOM 786 C CA . GLY A 1 98 ? 8.638 -13.486 -7.751 1.00 93.56 98 GLY A CA 1
ATOM 787 C C . GLY A 1 98 ? 9.413 -12.198 -7.415 1.00 93.56 98 GLY A C 1
ATOM 788 O O . GLY A 1 98 ? 9.824 -11.991 -6.275 1.00 93.56 98 GLY A O 1
ATOM 789 N N . SER A 1 99 ? 9.634 -11.323 -8.399 1.00 95.00 99 SER A N 1
ATOM 790 C CA . SER A 1 99 ? 10.281 -10.021 -8.233 1.00 95.00 99 SER A CA 1
ATOM 791 C C . SER A 1 99 ? 9.274 -8.957 -7.799 1.00 95.00 99 SER A C 1
ATOM 793 O O . SER A 1 99 ? 8.070 -9.112 -7.977 1.00 95.00 99 SER A O 1
ATOM 795 N N . GLU A 1 100 ? 9.772 -7.839 -7.273 1.00 96.44 100 GLU A N 1
ATOM 796 C CA . GLU A 1 100 ? 8.949 -6.675 -6.933 1.00 96.44 100 GLU A CA 1
ATOM 797 C C . GLU A 1 100 ? 8.504 -5.913 -8.205 1.00 96.44 100 GLU A C 1
ATOM 799 O O . GLU A 1 100 ? 9.288 -5.689 -9.135 1.00 96.44 100 GLU A O 1
ATOM 804 N N . VAL A 1 101 ? 7.224 -5.531 -8.258 1.00 96.44 101 VAL A N 1
ATOM 805 C CA . VAL A 1 101 ? 6.549 -4.950 -9.432 1.00 96.44 101 VAL A CA 1
ATOM 806 C C . VAL A 1 101 ? 7.163 -3.630 -9.918 1.00 96.44 101 VAL A C 1
ATOM 808 O O . VAL A 1 101 ? 7.282 -3.422 -11.127 1.00 96.44 101 VAL A O 1
ATOM 811 N N . GLY A 1 102 ? 7.608 -2.750 -9.022 1.00 93.94 102 GLY A N 1
ATOM 812 C CA . GLY A 1 102 ? 8.324 -1.512 -9.335 1.00 93.94 102 GLY A CA 1
ATOM 813 C C . GLY A 1 102 ? 9.679 -1.754 -10.005 1.00 93.94 102 GLY A C 1
ATOM 814 O O . GLY A 1 102 ? 9.999 -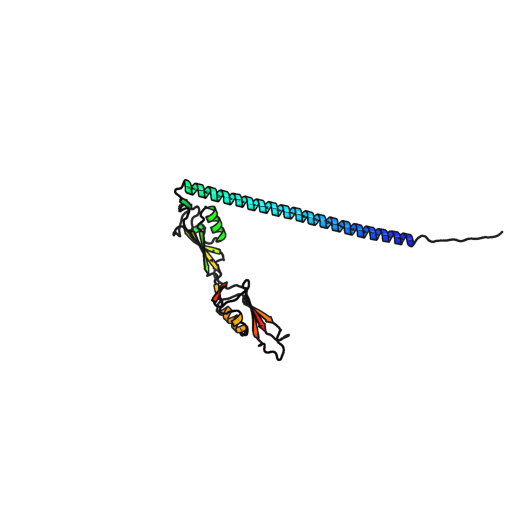1.102 -11.001 1.00 93.94 102 GLY A O 1
ATOM 815 N N . TYR A 1 103 ? 10.448 -2.735 -9.533 1.00 93.38 103 TYR A N 1
ATOM 816 C CA . TYR A 1 103 ? 11.704 -3.174 -10.149 1.00 93.38 103 TYR A CA 1
ATOM 817 C C . TYR A 1 103 ? 11.491 -3.791 -11.540 1.00 93.38 103 TYR A C 1
ATOM 819 O O . TYR A 1 103 ? 12.198 -3.438 -12.492 1.00 93.38 103 TYR A O 1
ATOM 827 N N . VAL A 1 104 ? 10.486 -4.661 -11.695 1.00 93.81 104 VAL A N 1
ATOM 828 C CA . VAL A 1 104 ? 10.092 -5.227 -13.002 1.00 93.81 104 VAL A CA 1
ATOM 829 C C . VAL A 1 104 ? 9.648 -4.114 -13.959 1.00 93.81 104 VAL A C 1
ATOM 831 O O . VAL A 1 104 ? 10.053 -4.091 -15.125 1.00 93.81 104 VAL A O 1
ATOM 834 N N . ARG A 1 105 ? 8.917 -3.116 -13.455 1.00 93.06 105 ARG A N 1
ATOM 835 C CA . ARG A 1 105 ? 8.525 -1.927 -14.214 1.00 93.06 105 ARG A CA 1
ATOM 836 C C . ARG A 1 105 ? 9.715 -1.051 -14.623 1.00 93.06 105 ARG A C 1
ATOM 838 O O . ARG A 1 105 ? 9.778 -0.679 -15.795 1.00 93.06 105 ARG A O 1
ATOM 845 N N . GLU A 1 106 ? 10.679 -0.730 -13.745 1.00 90.81 106 GLU A N 1
ATOM 846 C CA . GLU A 1 106 ? 11.855 0.059 -14.173 1.00 90.81 106 GLU A CA 1
ATOM 847 C C . GLU A 1 106 ? 12.658 -0.704 -15.236 1.00 90.81 106 GLU A C 1
ATOM 849 O O . GLU A 1 106 ? 13.067 -0.095 -16.229 1.00 90.81 106 GLU A O 1
ATOM 854 N N . LYS A 1 107 ? 12.820 -2.030 -15.094 1.00 90.44 107 LYS A N 1
ATOM 855 C CA . LYS A 1 107 ? 13.412 -2.897 -16.129 1.00 90.44 107 LYS A CA 1
ATOM 856 C C . LYS A 1 107 ? 12.729 -2.689 -17.485 1.00 90.44 107 LYS A C 1
ATOM 858 O O . LYS A 1 107 ? 13.411 -2.320 -18.445 1.00 90.44 107 LYS A O 1
ATOM 863 N N . ILE A 1 108 ? 11.408 -2.854 -17.559 1.00 89.12 108 ILE A N 1
ATOM 864 C CA . ILE A 1 108 ? 10.619 -2.735 -18.800 1.00 89.12 108 ILE A CA 1
ATOM 865 C C . ILE A 1 108 ? 10.686 -1.311 -19.381 1.00 89.12 108 ILE A C 1
ATOM 867 O O . ILE A 1 108 ? 10.965 -1.135 -20.569 1.00 89.12 108 ILE A O 1
ATOM 871 N N . GLU A 1 109 ? 10.556 -0.272 -18.552 1.00 86.75 109 GLU A N 1
ATOM 872 C CA . GLU A 1 109 ? 10.696 1.116 -19.011 1.00 86.75 109 GLU A CA 1
ATOM 873 C C . GLU A 1 109 ? 12.134 1.466 -19.458 1.00 86.75 109 GLU A C 1
ATOM 875 O O . GLU A 1 109 ? 12.345 2.321 -20.326 1.00 86.75 109 GLU A O 1
ATOM 880 N N . SER A 1 110 ? 13.162 0.831 -18.879 1.00 85.50 110 SER A N 1
ATOM 881 C CA . SER A 1 110 ? 14.563 0.974 -19.312 1.00 85.50 110 SER A CA 1
ATOM 882 C C . SER A 1 110 ? 14.831 0.284 -20.656 1.00 85.50 110 SER A C 1
ATOM 884 O O . SER A 1 110 ? 15.630 0.784 -21.461 1.00 85.50 110 SER A O 1
ATOM 886 N N . ALA A 1 111 ? 14.091 -0.798 -20.923 1.00 83.12 111 ALA A N 1
ATOM 887 C CA . ALA A 1 111 ? 14.012 -1.511 -22.194 1.00 83.12 111 ALA A CA 1
ATOM 888 C C . ALA A 1 111 ? 13.208 -0.754 -23.269 1.00 83.12 111 ALA A C 1
ATOM 890 O O . ALA A 1 111 ? 13.144 -1.201 -24.409 1.00 83.12 111 ALA A O 1
ATOM 891 N N . VAL A 1 112 ? 12.705 0.449 -22.951 1.00 84.12 112 VAL A N 1
ATOM 892 C CA . VAL A 1 112 ? 12.089 1.420 -23.877 1.00 84.12 112 VAL A CA 1
ATOM 893 C C . VAL A 1 112 ? 10.635 1.115 -24.254 1.00 84.12 112 VAL A C 1
ATOM 895 O O . VAL A 1 112 ? 9.995 1.952 -24.893 1.00 84.12 112 VAL A O 1
ATOM 898 N N . PHE A 1 113 ? 10.067 0.013 -23.770 1.00 85.62 113 PHE A N 1
ATOM 899 C CA . PHE A 1 113 ? 8.622 -0.213 -23.773 1.00 85.62 113 PHE A CA 1
ATOM 900 C C . PHE A 1 113 ? 7.938 0.785 -22.819 1.00 85.62 113 PHE A C 1
ATOM 902 O O . PHE A 1 113 ? 8.498 1.162 -21.791 1.00 85.62 113 PHE A O 1
ATOM 909 N N . ASN A 1 114 ? 6.755 1.285 -23.190 1.00 80.62 114 ASN A N 1
ATOM 910 C CA . ASN A 1 114 ? 6.023 2.294 -22.397 1.00 80.62 114 ASN A CA 1
ATOM 911 C C . ASN A 1 114 ? 4.535 1.946 -22.221 1.00 80.62 114 ASN A C 1
ATOM 913 O O . ASN A 1 114 ? 3.872 2.572 -21.400 1.00 80.62 114 ASN A O 1
ATOM 917 N N . ASN A 1 115 ? 4.015 0.988 -22.995 1.00 89.88 115 ASN A N 1
ATOM 918 C CA . ASN A 1 115 ? 2.637 0.515 -22.912 1.00 89.88 115 ASN A CA 1
ATOM 919 C C . ASN A 1 115 ? 2.545 -0.585 -21.838 1.00 89.88 115 ASN A C 1
ATOM 921 O O . ASN A 1 115 ? 2.389 -1.761 -22.142 1.00 89.88 115 ASN A O 1
ATOM 925 N N . CYS A 1 116 ? 2.811 -0.199 -20.587 1.00 90.31 116 CYS A N 1
ATOM 926 C CA . CYS A 1 116 ? 2.962 -1.118 -19.463 1.00 90.31 116 CYS A CA 1
ATOM 927 C C . CYS A 1 116 ? 1.898 -0.841 -18.397 1.00 90.31 116 CYS A C 1
ATOM 929 O O . CYS A 1 116 ? 1.832 0.256 -17.829 1.00 90.31 116 CYS A O 1
ATOM 931 N N . HIS A 1 117 ? 1.105 -1.861 -18.099 1.00 93.44 117 HIS A N 1
ATOM 932 C CA . HIS A 1 117 ? 0.037 -1.863 -17.113 1.00 93.44 117 HIS A CA 1
ATOM 933 C C . HIS A 1 117 ? 0.379 -2.808 -15.956 1.00 93.44 117 HIS A C 1
ATOM 935 O O . HIS A 1 117 ? 1.190 -3.725 -16.090 1.00 93.44 117 HIS A O 1
ATOM 941 N N . SER A 1 118 ? -0.208 -2.549 -14.790 1.00 95.12 118 SER A N 1
ATOM 942 C CA . SER A 1 118 ? 0.027 -3.322 -13.570 1.00 95.12 118 SER A CA 1
ATOM 943 C C . SER A 1 118 ? -1.323 -3.653 -12.943 1.00 95.12 118 SER A C 1
ATOM 945 O O . SER A 1 118 ? -2.106 -2.741 -12.680 1.00 95.12 118 SER A O 1
ATOM 947 N N . VAL A 1 119 ? -1.604 -4.939 -12.740 1.00 96.69 119 VAL A N 1
ATOM 948 C CA . VAL A 1 119 ? -2.909 -5.454 -12.303 1.00 96.69 119 VAL A CA 1
ATOM 949 C C . VAL A 1 119 ? -2.749 -6.181 -10.961 1.00 96.69 119 VAL A C 1
ATOM 951 O O . VAL A 1 119 ? -2.061 -7.204 -10.916 1.00 96.69 119 VAL A O 1
ATOM 954 N N . PRO A 1 120 ? -3.351 -5.680 -9.866 1.00 97.25 120 PRO A N 1
ATOM 955 C CA . PRO A 1 120 ? -3.258 -6.320 -8.560 1.00 97.25 120 PRO A CA 1
ATOM 956 C C . PRO A 1 120 ? -4.201 -7.527 -8.440 1.00 97.25 120 PRO A C 1
ATOM 958 O O . PRO A 1 120 ? -5.412 -7.402 -8.627 1.00 97.25 120 PRO A O 1
ATOM 961 N N . ILE A 1 121 ? -3.662 -8.671 -8.024 1.00 96.88 121 ILE A N 1
ATOM 962 C CA . ILE A 1 121 ? -4.423 -9.764 -7.415 1.00 96.88 121 ILE A CA 1
ATOM 963 C C . ILE A 1 121 ? -4.651 -9.391 -5.946 1.00 96.88 121 ILE A C 1
ATOM 965 O O . ILE A 1 121 ? -3.713 -9.047 -5.231 1.00 96.88 121 ILE A O 1
ATOM 969 N N . LYS A 1 122 ? -5.906 -9.425 -5.495 1.00 96.56 122 LYS A N 1
ATOM 970 C CA . LYS A 1 122 ? -6.321 -9.019 -4.143 1.00 96.56 122 LYS A CA 1
ATOM 971 C C . LYS A 1 122 ? -6.469 -10.227 -3.211 1.00 96.56 122 LYS A C 1
ATOM 973 O O . LYS A 1 122 ? -7.561 -10.518 -2.727 1.00 96.56 122 LYS A O 1
ATOM 978 N N . ASP A 1 123 ? -5.371 -10.946 -2.992 1.00 95.56 123 ASP A N 1
ATOM 979 C CA . ASP A 1 123 ? -5.345 -12.254 -2.325 1.00 95.56 123 ASP A CA 1
ATOM 980 C C . ASP A 1 123 ? -4.428 -12.359 -1.094 1.00 95.56 123 ASP A C 1
ATOM 982 O O . ASP A 1 123 ? -4.658 -13.252 -0.276 1.00 95.56 123 ASP A O 1
ATOM 986 N N . ILE A 1 124 ? -3.455 -11.458 -0.894 1.00 96.56 124 ILE A N 1
ATOM 987 C CA . ILE A 1 124 ? -2.588 -11.496 0.297 1.00 96.56 124 ILE A CA 1
ATOM 988 C C . ILE A 1 124 ? -3.433 -11.289 1.556 1.00 96.56 124 ILE A C 1
ATOM 990 O O . ILE A 1 124 ? -4.096 -10.265 1.721 1.00 96.56 124 ILE A O 1
ATOM 994 N N . TYR A 1 125 ? -3.369 -12.265 2.455 1.00 96.75 125 TYR A N 1
ATOM 995 C CA . TYR A 1 125 ? -4.082 -12.333 3.727 1.00 96.75 125 TYR A CA 1
ATOM 996 C C . TYR A 1 125 ? -3.223 -13.153 4.718 1.00 96.75 125 TYR A C 1
ATOM 998 O O . TYR A 1 125 ? -2.347 -13.897 4.260 1.00 96.75 125 TYR A O 1
ATOM 1006 N N . PRO A 1 126 ? -3.398 -13.064 6.053 1.00 93.81 126 PRO A N 1
ATOM 1007 C CA . PRO A 1 126 ? -2.542 -13.786 6.993 1.00 93.81 126 PRO A CA 1
ATOM 1008 C C . PRO A 1 126 ? -2.538 -15.300 6.738 1.00 93.81 126 PRO A C 1
ATOM 1010 O O . PRO A 1 126 ? -3.588 -15.924 6.598 1.00 93.81 126 PRO A O 1
ATOM 1013 N N . GLY A 1 127 ? -1.337 -15.878 6.659 1.00 91.25 127 GLY A N 1
ATOM 1014 C CA . GLY A 1 127 ? -1.112 -17.276 6.272 1.00 91.25 127 GLY A CA 1
ATOM 1015 C C . GLY A 1 127 ? -0.785 -17.494 4.787 1.00 91.25 127 GLY A C 1
ATOM 1016 O O . GLY A 1 127 ? -0.323 -18.577 4.436 1.00 91.25 127 GLY A O 1
ATOM 1017 N N . VAL A 1 128 ? -0.953 -16.490 3.917 1.00 92.25 128 VAL A N 1
ATOM 1018 C CA . VAL A 1 128 ? -0.486 -16.545 2.520 1.00 92.25 128 VAL A CA 1
ATOM 1019 C C . VAL A 1 128 ? 1.024 -16.289 2.469 1.00 92.25 128 VAL A C 1
ATOM 1021 O O . VAL A 1 128 ? 1.511 -15.296 2.999 1.00 92.25 128 VAL A O 1
ATOM 1024 N N . GLY A 1 129 ? 1.771 -17.179 1.812 1.00 91.44 129 GLY A N 1
ATOM 1025 C CA . GLY A 1 129 ? 3.237 -17.123 1.709 1.00 91.44 129 GLY A CA 1
ATOM 1026 C C . GLY A 1 129 ? 3.797 -16.188 0.629 1.00 91.44 129 GLY A C 1
ATOM 1027 O O . GLY A 1 129 ? 4.908 -16.435 0.173 1.00 91.44 129 GLY A O 1
ATOM 1028 N N . LYS A 1 130 ? 3.035 -15.173 0.199 1.00 93.25 130 LYS A N 1
ATOM 1029 C CA . LYS A 1 130 ? 3.397 -14.214 -0.862 1.00 93.25 130 LYS A CA 1
ATOM 1030 C C . LYS A 1 130 ? 3.471 -12.786 -0.322 1.00 93.25 130 LYS A C 1
ATOM 1032 O O . LYS A 1 130 ? 2.747 -12.452 0.618 1.00 93.25 130 LYS A O 1
ATOM 1037 N N . PHE A 1 131 ? 4.321 -11.939 -0.902 1.00 94.00 131 PHE A N 1
ATOM 1038 C CA . PHE A 1 131 ? 4.565 -10.570 -0.427 1.00 94.00 131 PHE A CA 1
ATOM 1039 C C . PHE A 1 131 ? 3.928 -9.483 -1.308 1.00 94.00 131 PHE A C 1
ATOM 1041 O O . PHE A 1 131 ? 3.653 -9.666 -2.492 1.00 94.00 131 PHE A O 1
ATOM 1048 N N . VAL A 1 132 ? 3.669 -8.312 -0.715 1.00 95.88 132 VAL A N 1
ATOM 1049 C CA . VAL A 1 132 ? 3.010 -7.195 -1.412 1.00 95.88 132 VAL A CA 1
ATOM 1050 C C . VAL A 1 132 ? 3.937 -6.638 -2.492 1.00 95.88 132 VAL A C 1
ATOM 1052 O O . VAL A 1 132 ? 5.033 -6.174 -2.188 1.00 95.88 132 VAL A O 1
ATOM 1055 N N . GLY A 1 133 ? 3.481 -6.664 -3.744 1.00 95.94 133 GLY A N 1
ATOM 1056 C CA . GLY A 1 133 ? 4.271 -6.285 -4.916 1.00 95.94 133 GLY A CA 1
ATOM 1057 C C . GLY A 1 133 ? 4.931 -7.457 -5.650 1.00 95.94 133 GLY A C 1
ATOM 1058 O O . GLY A 1 133 ? 5.561 -7.213 -6.675 1.00 95.94 133 GLY A O 1
ATOM 1059 N N . GLU A 1 134 ? 4.791 -8.698 -5.177 1.00 97.12 134 GLU A N 1
ATOM 1060 C CA . GLU A 1 134 ? 5.333 -9.900 -5.828 1.00 97.12 134 GLU A CA 1
ATOM 1061 C C . GLU A 1 134 ? 4.658 -10.165 -7.184 1.00 97.12 134 GLU A C 1
ATOM 1063 O O . GLU A 1 134 ? 3.434 -10.255 -7.266 1.00 97.12 134 GLU A O 1
ATOM 1068 N N . VAL A 1 135 ? 5.437 -10.287 -8.261 1.00 97.31 135 VAL A N 1
ATOM 1069 C CA . VAL A 1 135 ? 4.921 -10.525 -9.621 1.00 97.31 135 VAL A CA 1
ATOM 1070 C C . VAL A 1 135 ? 4.598 -12.005 -9.852 1.00 97.31 135 VAL A C 1
ATOM 1072 O O . VAL A 1 135 ? 5.489 -12.851 -9.827 1.00 97.31 135 VAL A O 1
ATOM 1075 N N . GLU A 1 136 ? 3.330 -12.289 -10.156 1.00 95.81 136 GLU A N 1
ATOM 1076 C CA . GLU A 1 136 ? 2.812 -13.622 -10.509 1.00 95.81 136 GLU A CA 1
ATOM 1077 C C . GLU A 1 136 ? 2.957 -13.919 -12.006 1.00 95.81 136 GLU A C 1
ATOM 1079 O O . GLU A 1 136 ? 3.190 -15.054 -12.414 1.00 95.81 136 GLU A O 1
ATOM 1084 N N . GLN A 1 137 ? 2.792 -12.894 -12.849 1.00 95.19 137 GLN A N 1
ATOM 1085 C CA . GLN A 1 137 ? 2.797 -13.054 -14.300 1.00 95.19 137 GLN A CA 1
ATOM 1086 C C . GLN A 1 137 ? 3.251 -11.775 -15.004 1.00 95.19 137 GLN A C 1
ATOM 1088 O O . GLN A 1 137 ? 2.882 -10.668 -14.612 1.00 95.19 137 GLN A O 1
ATOM 1093 N N . VAL A 1 138 ? 3.978 -11.934 -16.110 1.00 95.56 138 VAL A N 1
ATOM 1094 C CA . VAL A 1 138 ? 4.174 -10.878 -17.109 1.00 95.56 138 VAL A CA 1
ATOM 1095 C C . VAL A 1 138 ? 3.661 -11.397 -18.448 1.00 95.56 138 VAL A C 1
ATOM 1097 O O . VAL A 1 138 ? 4.117 -12.433 -18.925 1.00 95.56 138 VAL A O 1
ATOM 1100 N N . VAL A 1 139 ? 2.708 -10.684 -19.043 1.00 94.88 139 VAL A N 1
ATOM 1101 C CA . VAL A 1 139 ? 2.185 -10.944 -20.390 1.00 94.88 139 VAL A CA 1
ATOM 1102 C C . VAL A 1 139 ? 2.647 -9.818 -21.307 1.00 94.88 139 VAL A C 1
ATOM 1104 O O . VAL A 1 139 ? 2.549 -8.651 -20.936 1.00 94.88 139 VAL A O 1
ATOM 1107 N N . VAL A 1 140 ? 3.149 -10.155 -22.493 1.00 93.88 140 VAL A N 1
ATOM 1108 C CA . VAL A 1 140 ? 3.688 -9.223 -23.492 1.00 93.88 140 VAL A CA 1
ATOM 1109 C C . VAL A 1 140 ? 3.056 -9.548 -24.843 1.00 93.88 140 VAL A C 1
ATOM 1111 O O . VAL A 1 140 ? 3.207 -10.662 -25.333 1.00 93.88 140 VAL A O 1
ATOM 1114 N N . ASP A 1 141 ? 2.324 -8.606 -25.438 1.00 91.31 141 ASP A N 1
ATOM 1115 C CA . ASP A 1 141 ? 1.598 -8.789 -26.713 1.00 91.31 141 ASP A CA 1
ATOM 1116 C C . ASP A 1 141 ? 0.675 -10.035 -26.719 1.00 91.31 141 ASP A C 1
ATOM 1118 O O . ASP A 1 141 ? 0.544 -10.761 -27.703 1.00 91.31 141 ASP A O 1
ATOM 1122 N N . GLY A 1 142 ? 0.069 -10.331 -25.561 1.00 90.25 142 GLY A N 1
ATOM 1123 C CA . GLY A 1 142 ? -0.755 -11.525 -25.324 1.00 90.25 142 GLY A CA 1
ATOM 1124 C C . GLY A 1 142 ? 0.017 -12.815 -24.999 1.00 90.25 142 GLY A C 1
ATOM 1125 O O . GLY A 1 142 ? -0.607 -13.823 -24.670 1.00 90.25 142 GLY A O 1
ATOM 1126 N N . GLN A 1 143 ? 1.353 -12.809 -25.038 1.00 90.81 143 GLN A N 1
ATOM 1127 C CA . GLN A 1 143 ? 2.203 -13.965 -24.731 1.00 90.81 143 GLN A CA 1
ATOM 1128 C C . GLN A 1 143 ? 2.696 -13.923 -23.276 1.00 90.81 143 GLN A C 1
ATOM 1130 O O . GLN A 1 143 ? 3.349 -12.970 -22.860 1.00 90.81 143 GLN A O 1
ATOM 1135 N N . SER A 1 144 ? 2.405 -14.963 -22.490 1.00 88.38 144 SER A N 1
ATOM 1136 C CA . SER A 1 144 ? 2.899 -15.116 -21.107 1.00 88.38 144 SER A CA 1
ATOM 1137 C C . SER A 1 144 ? 4.320 -15.690 -21.018 1.00 88.38 144 SER A C 1
ATOM 1139 O O . SER A 1 144 ? 4.990 -15.544 -19.994 1.00 88.38 144 SER A O 1
ATOM 1141 N N . TRP A 1 145 ? 4.793 -16.330 -22.090 1.00 89.12 145 TRP A N 1
ATOM 1142 C CA . TRP A 1 145 ? 6.157 -16.832 -22.215 1.00 89.12 145 TRP A CA 1
ATOM 1143 C C . TRP A 1 145 ? 6.854 -16.142 -23.384 1.00 89.12 145 TRP A C 1
ATOM 1145 O O . TRP A 1 145 ? 6.465 -16.334 -24.535 1.00 89.12 145 TRP A O 1
ATOM 1155 N N . ILE A 1 146 ? 7.874 -15.340 -23.082 1.00 89.94 146 ILE A N 1
ATOM 1156 C CA . ILE A 1 146 ? 8.767 -14.730 -24.070 1.00 89.94 146 ILE A CA 1
ATOM 1157 C C . ILE A 1 146 ? 10.206 -14.946 -23.613 1.00 89.94 146 ILE A C 1
ATOM 1159 O O . ILE A 1 146 ? 10.538 -14.641 -22.469 1.00 89.94 146 ILE A O 1
ATOM 1163 N N . ASP A 1 147 ? 11.062 -15.413 -24.523 1.00 90.56 147 ASP A N 1
ATOM 1164 C CA . ASP A 1 147 ? 12.502 -15.548 -24.298 1.00 90.56 147 ASP A CA 1
ATOM 1165 C C . ASP A 1 147 ? 13.251 -14.228 -24.572 1.00 90.56 147 ASP A C 1
ATOM 1167 O O . ASP A 1 147 ? 12.860 -13.419 -25.426 1.00 90.56 147 ASP A O 1
ATOM 1171 N N . SER A 1 148 ? 14.385 -14.020 -23.895 1.00 88.38 148 SER A N 1
ATOM 1172 C CA . SER A 1 148 ? 15.270 -12.879 -24.172 1.00 88.38 148 SER A CA 1
ATOM 1173 C C . SER A 1 148 ? 15.770 -12.909 -25.620 1.00 88.38 148 SER A C 1
ATOM 1175 O O . SER A 1 148 ? 16.241 -13.934 -26.108 1.00 88.38 148 SER A O 1
ATOM 1177 N N . GLY A 1 149 ? 15.687 -11.770 -26.310 1.00 85.38 149 GLY A N 1
ATOM 1178 C CA . GLY A 1 149 ? 16.052 -11.644 -27.723 1.00 85.38 149 GLY A CA 1
ATOM 1179 C C . GLY A 1 149 ? 14.858 -11.624 -28.683 1.00 85.38 149 GLY A C 1
ATOM 1180 O O . GLY A 1 149 ? 15.025 -11.233 -29.839 1.00 85.38 149 GLY A O 1
ATOM 1181 N N . THR A 1 150 ? 13.656 -11.972 -28.215 1.00 88.31 150 THR A N 1
ATOM 1182 C CA . THR A 1 150 ? 12.422 -11.949 -29.017 1.00 88.31 150 THR A CA 1
ATOM 1183 C C . THR A 1 150 ? 12.132 -10.555 -29.582 1.00 88.31 150 THR A C 1
ATOM 1185 O O . THR A 1 150 ? 12.286 -9.548 -28.889 1.00 88.31 150 THR A O 1
ATOM 1188 N N . SER A 1 151 ? 11.707 -10.482 -30.848 1.00 89.19 151 SER A N 1
ATOM 1189 C CA . SER A 1 151 ? 11.343 -9.220 -31.507 1.00 89.19 151 SER A CA 1
ATOM 1190 C C . SER A 1 151 ? 9.857 -8.922 -31.306 1.00 89.19 151 SER A C 1
ATOM 1192 O O . SER A 1 151 ? 9.005 -9.646 -31.814 1.00 89.19 151 SER A O 1
ATOM 1194 N N . VAL A 1 152 ? 9.556 -7.851 -30.573 1.00 89.12 152 VAL A N 1
ATOM 1195 C CA . VAL A 1 152 ? 8.216 -7.465 -30.100 1.00 89.12 152 VAL A CA 1
ATOM 1196 C C . VAL A 1 152 ? 7.864 -6.066 -30.646 1.00 89.12 152 VAL A C 1
ATOM 1198 O O . VAL A 1 152 ? 8.773 -5.245 -30.816 1.00 89.12 152 VAL A O 1
ATOM 1201 N N . PRO A 1 153 ? 6.596 -5.732 -30.954 1.00 87.56 153 PRO A N 1
ATOM 1202 C CA . PRO A 1 153 ? 6.213 -4.364 -31.324 1.00 87.56 153 PRO A CA 1
AT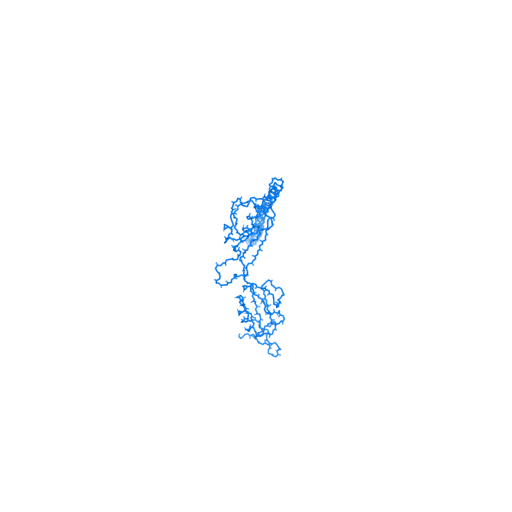OM 1203 C C . PRO A 1 153 ? 6.611 -3.315 -30.266 1.00 87.56 153 PRO A C 1
ATOM 1205 O O . PRO A 1 153 ? 6.525 -3.553 -29.065 1.00 87.56 153 PRO A O 1
ATOM 1208 N N . TYR A 1 154 ? 7.044 -2.122 -30.689 1.00 82.00 154 TYR A N 1
ATOM 1209 C CA . TYR A 1 154 ? 7.442 -1.030 -29.774 1.00 82.00 154 TYR A CA 1
ATOM 1210 C C . TYR A 1 154 ? 6.304 -0.489 -28.885 1.00 82.00 154 TYR A C 1
ATOM 1212 O O . TYR A 1 154 ? 6.555 0.205 -27.893 1.00 82.00 154 TYR A O 1
ATOM 1220 N N . ASP A 1 155 ? 5.071 -0.758 -29.300 1.00 84.75 155 ASP A N 1
ATOM 1221 C CA . ASP A 1 155 ? 3.788 -0.380 -28.722 1.00 84.75 155 ASP A CA 1
ATOM 1222 C C . ASP A 1 155 ? 3.020 -1.578 -28.135 1.00 84.75 155 ASP A C 1
ATOM 1224 O O . ASP A 1 155 ? 1.932 -1.374 -27.596 1.00 84.75 155 ASP A O 1
ATOM 1228 N N . ALA A 1 156 ? 3.607 -2.783 -28.164 1.00 90.06 156 ALA A N 1
ATOM 1229 C CA . ALA A 1 156 ? 3.049 -3.993 -27.563 1.00 90.06 156 ALA A CA 1
ATOM 1230 C C . ALA A 1 156 ? 2.600 -3.757 -26.118 1.00 90.06 156 ALA A C 1
ATOM 1232 O O . ALA A 1 156 ? 3.321 -3.147 -25.321 1.00 90.06 156 ALA A O 1
ATOM 1233 N N . GLU A 1 157 ? 1.409 -4.250 -25.792 1.00 93.38 157 GLU A N 1
ATOM 1234 C CA . GLU A 1 157 ? 0.864 -4.179 -24.441 1.00 93.38 157 GLU A CA 1
ATOM 1235 C C . GLU A 1 157 ? 1.632 -5.122 -23.512 1.00 93.38 157 GLU A C 1
ATOM 1237 O O . GLU A 1 157 ? 1.861 -6.288 -23.838 1.00 93.38 157 GLU A O 1
ATOM 1242 N N . ILE A 1 158 ? 2.033 -4.610 -22.349 1.00 94.19 158 ILE A N 1
ATOM 1243 C CA . ILE A 1 158 ? 2.686 -5.388 -21.299 1.00 94.19 158 ILE A CA 1
ATOM 1244 C C . ILE A 1 158 ? 1.836 -5.312 -20.037 1.00 94.19 158 ILE A C 1
ATOM 1246 O O . ILE A 1 158 ? 1.681 -4.239 -19.453 1.00 94.19 158 ILE A O 1
ATOM 1250 N N . ILE A 1 159 ? 1.316 -6.452 -19.594 1.00 96.00 159 ILE A N 1
ATOM 1251 C CA . ILE A 1 159 ? 0.499 -6.580 -18.387 1.00 96.00 159 ILE A CA 1
ATOM 1252 C C . ILE A 1 159 ? 1.332 -7.302 -17.329 1.00 96.00 159 ILE A C 1
ATOM 1254 O O . ILE A 1 159 ? 1.699 -8.463 -17.505 1.00 96.00 159 ILE A O 1
ATOM 1258 N N . ILE A 1 160 ? 1.638 -6.609 -16.231 1.00 96.62 160 ILE A N 1
ATOM 1259 C CA . ILE A 1 160 ? 2.285 -7.192 -15.051 1.00 96.62 160 ILE A CA 1
ATOM 1260 C C . ILE A 1 160 ? 1.201 -7.495 -14.015 1.00 96.62 160 ILE A C 1
ATOM 1262 O O . ILE A 1 160 ? 0.618 -6.574 -13.440 1.00 96.62 160 ILE A O 1
ATOM 1266 N N . THR A 1 161 ? 0.949 -8.770 -13.753 1.00 97.62 161 THR A N 1
ATOM 1267 C CA . THR A 1 161 ? 0.019 -9.223 -12.715 1.00 97.62 161 THR A CA 1
ATOM 1268 C C . THR A 1 161 ? 0.802 -9.480 -11.429 1.00 97.62 161 THR A C 1
ATOM 1270 O O . THR A 1 161 ? 1.795 -10.209 -11.450 1.00 97.62 161 THR A O 1
ATOM 1273 N N . TYR A 1 162 ? 0.394 -8.870 -10.315 1.00 97.81 162 TYR A N 1
ATOM 1274 C CA . TYR A 1 162 ? 1.162 -8.877 -9.063 1.00 97.81 162 TYR A CA 1
ATOM 1275 C C . TYR A 1 162 ? 0.270 -8.984 -7.822 1.00 97.81 162 TYR A C 1
ATOM 1277 O O . TYR A 1 162 ? -0.893 -8.592 -7.852 1.00 97.81 162 TYR A O 1
ATOM 1285 N N . HIS A 1 163 ? 0.813 -9.481 -6.716 1.00 97.88 163 HIS A N 1
ATOM 1286 C CA . HIS A 1 163 ? 0.075 -9.702 -5.478 1.00 97.88 163 HIS A CA 1
ATOM 1287 C C . HIS A 1 163 ? -0.059 -8.438 -4.625 1.00 97.88 163 HIS A C 1
ATOM 1289 O O . HIS A 1 163 ? 0.889 -7.675 -4.422 1.00 97.88 163 HIS A O 1
ATOM 1295 N N . ALA A 1 164 ? -1.259 -8.230 -4.092 1.00 97.31 164 ALA A N 1
ATOM 1296 C CA . ALA A 1 164 ? -1.621 -7.114 -3.235 1.00 97.31 164 ALA A CA 1
ATOM 1297 C C . ALA A 1 164 ? -2.480 -7.591 -2.055 1.00 97.31 164 ALA A C 1
ATOM 1299 O O . ALA A 1 164 ? -3.156 -8.620 -2.122 1.00 97.31 164 ALA A O 1
ATOM 1300 N N . LYS A 1 165 ? -2.475 -6.807 -0.970 1.00 97.38 165 LYS A N 1
ATOM 1301 C CA . LYS A 1 165 ? -3.337 -7.022 0.201 1.00 97.38 165 LYS A CA 1
ATOM 1302 C C . LYS A 1 165 ? -4.792 -7.186 -0.217 1.00 97.38 165 LYS A C 1
ATOM 1304 O O . LYS A 1 165 ? -5.307 -6.346 -0.955 1.00 97.38 165 LYS A O 1
ATOM 1309 N N . LYS A 1 166 ? -5.440 -8.230 0.287 1.00 97.56 166 LYS A N 1
ATOM 1310 C CA . LYS A 1 166 ? -6.862 -8.510 0.104 1.00 97.56 166 LYS A CA 1
ATOM 1311 C C . LYS A 1 166 ? -7.726 -7.386 0.677 1.00 97.56 166 LYS A C 1
ATOM 1313 O O . LYS A 1 166 ? -7.494 -6.930 1.797 1.00 97.56 166 LYS A O 1
ATOM 1318 N N . ASP A 1 167 ? -8.745 -7.000 -0.085 1.00 97.00 167 ASP A N 1
ATOM 1319 C CA . ASP A 1 167 ? -9.742 -6.024 0.350 1.00 97.00 167 ASP A CA 1
ATOM 1320 C C . ASP A 1 167 ? -11.038 -6.719 0.773 1.00 97.00 167 ASP A C 1
ATOM 1322 O O . ASP A 1 167 ? -11.470 -7.689 0.144 1.00 97.00 167 ASP A O 1
ATOM 1326 N N . PHE A 1 168 ? -11.709 -6.158 1.775 1.00 97.75 168 PHE A N 1
ATOM 1327 C CA . PHE A 1 168 ? -13.067 -6.528 2.167 1.00 97.75 168 PHE A CA 1
ATOM 1328 C C . PHE A 1 168 ? -14.016 -5.334 2.039 1.00 97.75 168 PHE A C 1
ATOM 1330 O O . PHE A 1 168 ? -13.616 -4.178 2.192 1.00 97.75 168 PHE A O 1
ATOM 1337 N N . ALA A 1 169 ? -15.287 -5.612 1.747 1.00 97.12 169 ALA A N 1
ATOM 1338 C CA . ALA A 1 169 ? -16.325 -4.590 1.682 1.00 97.12 169 ALA A CA 1
ATOM 1339 C C . ALA A 1 169 ? -16.728 -4.171 3.102 1.00 97.12 169 ALA A C 1
ATOM 1341 O O . ALA A 1 169 ? -17.299 -4.959 3.855 1.00 97.12 169 ALA A O 1
ATOM 1342 N N . PHE A 1 170 ? -16.448 -2.923 3.469 1.00 97.06 170 PHE A N 1
ATOM 1343 C CA . PHE A 1 170 ? -16.776 -2.398 4.787 1.00 97.06 170 PHE A CA 1
ATOM 1344 C C . PHE A 1 170 ? -18.306 -2.285 4.960 1.00 97.06 170 PHE A C 1
ATOM 1346 O O . PHE A 1 170 ? -18.977 -1.692 4.106 1.00 97.06 170 PHE A O 1
ATOM 1353 N N . PRO A 1 171 ? -18.897 -2.837 6.038 1.00 96.69 171 PRO A N 1
ATOM 1354 C CA . PRO A 1 171 ? -20.338 -3.097 6.091 1.00 96.69 171 PRO A CA 1
ATOM 1355 C C . PRO A 1 171 ? -21.194 -1.831 6.217 1.00 96.69 171 PRO A C 1
ATOM 1357 O O . PRO A 1 171 ? -22.304 -1.778 5.685 1.00 96.69 171 PRO A O 1
ATOM 1360 N N . TYR A 1 172 ? -20.699 -0.782 6.880 1.00 96.56 172 TYR A N 1
ATOM 1361 C CA . TYR A 1 172 ? -21.537 0.314 7.376 1.00 96.56 172 TYR A CA 1
ATOM 1362 C C . TYR A 1 172 ? -21.041 1.711 6.990 1.00 96.56 172 TYR A C 1
ATOM 1364 O O . TYR A 1 172 ? -19.860 1.945 6.758 1.00 96.56 172 TYR A O 1
ATOM 1372 N N . SER A 1 173 ? -21.956 2.685 6.954 1.00 95.88 173 SER A N 1
ATOM 1373 C CA . SER A 1 173 ? -21.562 4.101 6.941 1.00 95.88 173 SER A CA 1
ATOM 1374 C C . SER A 1 173 ? -21.194 4.562 8.354 1.00 95.88 173 SER A C 1
ATOM 1376 O O . SER A 1 173 ? -21.740 4.030 9.323 1.00 95.88 173 SER A O 1
ATOM 1378 N N . LYS A 1 174 ? -20.362 5.609 8.488 1.00 94.56 174 LYS A N 1
ATOM 1379 C CA . LYS A 1 174 ? -20.039 6.218 9.800 1.00 94.56 174 LYS A CA 1
ATOM 1380 C C . LYS A 1 174 ? -21.309 6.492 10.625 1.00 94.56 174 LYS A C 1
ATOM 1382 O O . LYS A 1 174 ? -21.392 6.085 11.776 1.00 94.56 174 LYS A O 1
ATOM 1387 N N . ARG A 1 175 ? -22.347 7.066 9.994 1.00 94.38 175 ARG A N 1
ATOM 1388 C CA . ARG A 1 175 ? -23.657 7.365 10.611 1.00 94.38 175 ARG A CA 1
ATOM 1389 C C . ARG A 1 175 ? -24.427 6.123 11.076 1.00 94.38 175 ARG A C 1
ATOM 1391 O O . ARG A 1 175 ? -25.179 6.228 12.036 1.00 94.38 175 ARG A O 1
ATOM 1398 N N . THR A 1 176 ? -24.278 4.987 10.397 1.00 95.56 176 THR A N 1
ATOM 1399 C CA . THR A 1 176 ? -24.948 3.726 10.766 1.00 95.56 176 THR A CA 1
ATOM 1400 C C . THR A 1 176 ? -24.322 3.112 12.017 1.00 95.56 176 THR A C 1
ATOM 1402 O O . THR A 1 176 ? -25.039 2.545 12.832 1.00 95.56 176 THR A O 1
ATOM 1405 N N . MET A 1 177 ? -23.002 3.254 12.177 1.00 95.75 177 MET A N 1
ATOM 1406 C CA . MET A 1 177 ? -22.260 2.694 13.311 1.00 95.75 177 MET A CA 1
ATOM 1407 C C . MET A 1 177 ? -22.509 3.449 14.620 1.00 95.75 177 MET A C 1
ATOM 1409 O O . MET A 1 177 ? -22.506 2.828 15.682 1.00 95.75 177 MET A O 1
ATOM 1413 N N . ILE A 1 178 ? -22.750 4.767 14.572 1.00 95.38 178 ILE A N 1
ATOM 1414 C CA . ILE A 1 178 ? -22.982 5.565 15.785 1.00 95.38 178 ILE A CA 1
ATOM 1415 C C . ILE A 1 178 ? -24.201 5.030 16.543 1.00 95.38 178 ILE A C 1
ATOM 1417 O O . ILE A 1 178 ? -25.305 4.929 16.008 1.00 95.38 178 ILE A O 1
ATOM 1421 N N . GLY A 1 179 ? -24.004 4.707 17.818 1.00 93.38 179 GLY A N 1
ATOM 1422 C CA . GLY A 1 179 ? -25.041 4.145 18.673 1.00 93.38 179 GLY A CA 1
ATOM 1423 C C . GLY A 1 179 ? -25.201 2.620 18.606 1.00 93.38 179 GLY A C 1
ATOM 1424 O O . GLY A 1 179 ? -25.967 2.102 19.422 1.00 93.38 179 GLY A O 1
ATOM 1425 N N . MET A 1 180 ? -24.506 1.894 17.716 1.00 95.94 180 MET A N 1
ATOM 1426 C CA . MET A 1 180 ? -24.407 0.421 17.775 1.00 95.94 180 MET A CA 1
ATOM 1427 C C . MET A 1 180 ? -23.639 -0.026 19.030 1.00 95.94 180 MET A C 1
ATOM 1429 O O . MET A 1 180 ? -22.906 0.762 19.622 1.00 95.94 180 MET A O 1
ATOM 1433 N N . GLY A 1 181 ? -23.783 -1.286 19.449 1.00 97.56 181 GLY A N 1
ATOM 1434 C CA . GLY A 1 181 ? -22.962 -1.849 20.528 1.00 97.56 181 GLY A CA 1
ATOM 1435 C C . GLY A 1 181 ? -21.531 -2.101 20.048 1.00 97.56 181 GLY A C 1
ATOM 1436 O O . GLY A 1 181 ? -21.342 -2.802 19.056 1.00 97.56 181 GLY A O 1
ATOM 1437 N N . TYR A 1 182 ? -20.519 -1.565 20.741 1.00 97.56 182 TYR A N 1
ATOM 1438 C CA . TYR A 1 182 ? -19.137 -1.587 20.228 1.00 97.56 182 TYR A CA 1
ATOM 1439 C C . TYR A 1 182 ? -18.584 -3.006 20.027 1.00 97.56 182 TYR A C 1
ATOM 1441 O O . TYR A 1 182 ? -17.874 -3.253 19.059 1.00 97.56 182 TYR A O 1
ATOM 1449 N N . LYS A 1 183 ? -18.941 -3.950 20.913 1.00 97.69 183 LYS A N 1
ATOM 1450 C CA . LYS A 1 183 ? -18.523 -5.359 20.816 1.00 97.69 183 LYS A CA 1
ATOM 1451 C C . LYS A 1 183 ? -19.138 -6.061 19.607 1.00 97.69 183 LYS A C 1
ATOM 1453 O O . LYS A 1 183 ? -18.469 -6.861 18.972 1.00 97.69 183 LYS A O 1
ATOM 1458 N N . THR A 1 184 ? -20.394 -5.748 19.290 1.00 97.56 184 THR A N 1
ATOM 1459 C CA . THR A 1 184 ? -21.091 -6.290 18.117 1.00 97.56 184 THR A CA 1
ATOM 1460 C C . THR A 1 184 ? -20.387 -5.839 16.842 1.00 97.56 184 THR A C 1
ATOM 1462 O O . THR A 1 184 ? -19.959 -6.684 16.069 1.00 97.56 184 THR A O 1
ATOM 1465 N N . LEU A 1 185 ? -20.144 -4.530 16.703 1.00 97.94 185 LEU A N 1
ATOM 1466 C CA . LEU A 1 185 ? -19.428 -3.972 15.554 1.00 97.94 185 LEU A CA 1
ATOM 1467 C C . LEU A 1 185 ? -17.991 -4.510 15.430 1.00 97.94 185 LEU A C 1
ATOM 1469 O O . LEU A 1 185 ? -17.547 -4.821 14.330 1.00 97.94 185 LEU A O 1
ATOM 1473 N N . ALA A 1 186 ? -17.260 -4.625 16.544 1.00 98.19 186 ALA A N 1
ATOM 1474 C CA . ALA A 1 186 ? -15.903 -5.170 16.535 1.00 98.19 186 ALA A CA 1
ATOM 1475 C C . ALA A 1 186 ? -15.882 -6.633 16.063 1.00 98.19 186 ALA A C 1
ATOM 1477 O O . ALA A 1 186 ? -15.086 -6.976 15.193 1.00 98.19 186 ALA A O 1
ATOM 1478 N N . ASN A 1 187 ? -16.782 -7.474 16.585 1.00 98.19 187 ASN A N 1
ATOM 1479 C CA . ASN A 1 187 ? -16.891 -8.874 16.178 1.00 98.19 187 ASN A CA 1
ATOM 1480 C C . ASN A 1 187 ? -17.306 -9.007 14.704 1.00 98.19 187 ASN A C 1
ATOM 1482 O O . ASN A 1 187 ? -16.650 -9.729 13.968 1.00 98.19 187 ASN A O 1
ATOM 1486 N N . GLU A 1 188 ? -18.316 -8.258 14.248 1.00 98.06 188 GLU A N 1
ATOM 1487 C CA . GLU A 1 188 ? -18.766 -8.266 12.845 1.00 98.06 188 GLU A CA 1
ATOM 1488 C C . GLU A 1 188 ? -17.630 -7.911 11.868 1.00 98.06 188 GLU A C 1
ATOM 1490 O O . GLU A 1 188 ? -17.538 -8.487 10.786 1.00 98.06 188 GLU A O 1
ATOM 1495 N N . LEU A 1 189 ? -16.729 -6.997 12.245 1.00 98.06 189 LEU A N 1
ATOM 1496 C CA . LEU A 1 189 ? -15.559 -6.653 11.433 1.00 98.06 189 LEU A CA 1
ATOM 1497 C C . LEU A 1 189 ? -14.478 -7.751 11.451 1.00 98.06 189 LEU A C 1
ATOM 1499 O O . LEU A 1 189 ? -13.874 -8.000 10.406 1.00 98.06 189 LEU A O 1
ATOM 1503 N N . VAL A 1 190 ? -14.268 -8.443 12.580 1.00 97.75 190 VAL A N 1
ATOM 1504 C CA . VAL A 1 190 ? -13.397 -9.637 12.648 1.00 97.75 190 VAL A CA 1
ATOM 1505 C C . VAL A 1 190 ? -13.958 -10.765 11.778 1.00 97.75 190 VAL A C 1
ATOM 1507 O O . VAL A 1 190 ? -13.216 -11.346 10.989 1.00 97.75 190 VAL A O 1
ATOM 1510 N N . ASP A 1 191 ? -15.262 -11.036 11.868 1.00 97.94 191 ASP A N 1
ATOM 1511 C CA . ASP A 1 191 ? -15.949 -12.105 11.129 1.00 97.94 191 ASP A CA 1
ATOM 1512 C C . ASP A 1 191 ? -15.946 -11.863 9.605 1.00 97.94 191 ASP A C 1
ATOM 1514 O O . ASP A 1 191 ? -15.919 -12.812 8.821 1.00 97.94 191 ASP A O 1
ATOM 1518 N N . ILE A 1 192 ? -15.918 -10.595 9.171 1.00 97.31 192 ILE A N 1
ATOM 1519 C CA . ILE A 1 192 ? -15.700 -10.205 7.765 1.00 97.31 192 ILE A CA 1
ATOM 1520 C C . ILE A 1 192 ? -14.249 -10.458 7.317 1.00 97.31 192 ILE A C 1
ATOM 1522 O O . ILE A 1 192 ? -14.026 -10.754 6.142 1.00 97.31 192 ILE A O 1
ATOM 1526 N N . GLY A 1 193 ? -13.275 -10.362 8.229 1.00 97.25 193 GLY A N 1
ATOM 1527 C CA . GLY A 1 193 ? -11.849 -10.581 7.961 1.00 97.25 193 GLY A CA 1
ATOM 1528 C C . GLY A 1 193 ? -10.937 -9.368 8.181 1.00 97.25 193 GLY A C 1
ATOM 1529 O O . GLY A 1 193 ? -9.801 -9.388 7.714 1.00 97.25 193 GLY A O 1
ATOM 1530 N N . PHE A 1 194 ? -11.380 -8.308 8.865 1.00 98.25 194 PHE A N 1
ATOM 1531 C CA . PHE A 1 194 ? -10.483 -7.213 9.259 1.00 98.25 194 PHE A CA 1
ATOM 1532 C C . PHE A 1 194 ? -9.656 -7.603 10.494 1.00 98.25 194 PHE A C 1
ATOM 1534 O O . PHE A 1 194 ? -10.195 -8.127 11.467 1.00 98.25 194 PHE A O 1
ATOM 1541 N N . THR A 1 195 ? -8.345 -7.334 10.481 1.00 97.38 195 THR A N 1
ATOM 1542 C CA . THR A 1 195 ? -7.423 -7.815 11.532 1.00 97.38 195 THR A CA 1
ATOM 1543 C C . THR A 1 195 ? -6.864 -6.742 12.463 1.00 97.38 195 THR A C 1
ATOM 1545 O O . THR A 1 195 ? -6.393 -7.095 13.538 1.00 97.38 195 THR A O 1
ATOM 1548 N N . GLN A 1 196 ? -6.894 -5.457 12.090 1.00 97.75 196 GLN A N 1
ATOM 1549 C CA . GLN A 1 196 ? -6.371 -4.353 12.919 1.00 97.75 196 GLN A CA 1
ATOM 1550 C C . GLN A 1 196 ? -7.505 -3.506 13.508 1.00 97.75 196 GLN A C 1
ATOM 1552 O O . GLN A 1 196 ? -7.671 -2.327 13.193 1.00 97.75 196 GLN A O 1
ATOM 1557 N N . ILE A 1 197 ? -8.323 -4.143 14.350 1.00 98.12 197 ILE A N 1
ATOM 1558 C CA . ILE A 1 197 ? -9.463 -3.513 15.027 1.00 98.12 197 ILE A CA 1
ATOM 1559 C C . ILE A 1 197 ? -9.080 -3.193 16.471 1.00 98.12 197 ILE A C 1
ATOM 1561 O O . ILE A 1 197 ? -8.824 -4.088 17.278 1.00 98.12 197 ILE A O 1
ATOM 1565 N N . TYR A 1 198 ? -9.107 -1.909 16.810 1.00 98.12 198 TYR A N 1
ATOM 1566 C CA . TYR A 1 198 ? -8.858 -1.391 18.150 1.00 98.12 198 TYR A CA 1
ATOM 1567 C C . TYR A 1 198 ? -10.121 -0.762 18.728 1.00 98.12 198 TYR A C 1
ATOM 1569 O O . TYR A 1 198 ? -11.000 -0.286 18.006 1.00 98.12 198 TYR A O 1
ATOM 1577 N N . VAL A 1 199 ? -10.206 -0.735 20.057 1.00 97.56 199 VAL A N 1
ATOM 1578 C CA . VAL A 1 199 ? -11.364 -0.199 20.771 1.00 97.56 199 VAL A CA 1
ATOM 1579 C C . VAL A 1 199 ? -10.904 0.783 21.846 1.00 97.56 199 VAL A C 1
ATOM 1581 O O . VAL A 1 199 ? -10.167 0.411 22.758 1.00 97.56 199 VAL A O 1
ATOM 1584 N N . SER A 1 200 ? -11.385 2.022 21.764 1.00 96.12 200 SER A N 1
ATOM 1585 C CA . SER A 1 200 ? -11.025 3.122 22.664 1.00 96.12 200 SER A CA 1
ATOM 1586 C C . SER A 1 200 ? -12.193 3.526 23.565 1.00 96.12 200 SER A C 1
ATOM 1588 O O . SER A 1 200 ? -13.317 3.727 23.102 1.00 96.12 200 SER A O 1
ATOM 1590 N N . ARG A 1 201 ? -11.931 3.715 24.861 1.00 95.00 201 ARG A N 1
ATOM 1591 C CA . ARG A 1 201 ? -12.921 4.253 25.809 1.00 95.00 201 ARG A CA 1
ATOM 1592 C C . ARG A 1 201 ? -13.041 5.768 25.681 1.00 95.00 201 ARG A C 1
ATOM 1594 O O . ARG A 1 201 ? -12.034 6.465 25.602 1.00 95.00 201 ARG A O 1
ATOM 1601 N N . LEU A 1 202 ? -14.271 6.270 25.744 1.00 93.88 202 LEU A N 1
ATOM 1602 C CA . LEU A 1 202 ? -14.589 7.679 25.943 1.00 93.88 202 LEU A CA 1
ATOM 1603 C C . LEU A 1 202 ? -15.384 7.823 27.245 1.00 93.88 202 LEU A C 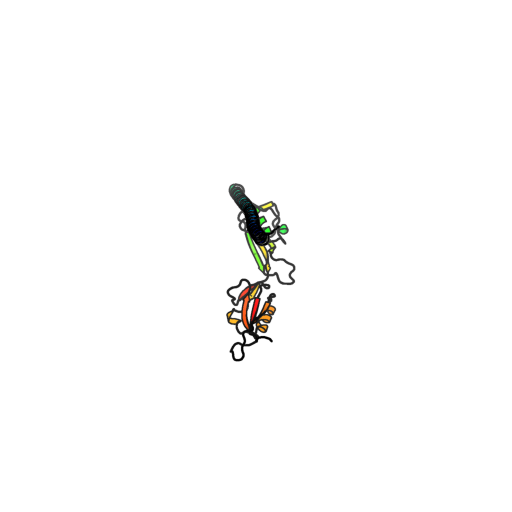1
ATOM 1605 O O . LEU A 1 202 ? -16.529 7.387 27.332 1.00 93.88 202 LEU A O 1
ATOM 1609 N N . GLU A 1 203 ? -14.773 8.426 28.263 1.00 91.81 203 GLU A N 1
ATOM 1610 C CA . GLU A 1 203 ? -15.367 8.568 29.601 1.00 91.81 203 GLU A CA 1
ATOM 1611 C C . GLU A 1 203 ? -16.256 9.821 29.708 1.00 91.81 203 GLU A C 1
ATOM 1613 O O . GLU A 1 203 ? -16.052 10.698 30.547 1.00 91.81 203 GLU A O 1
ATOM 1618 N N . ASP A 1 204 ? -17.231 9.942 28.804 1.00 89.38 204 ASP A N 1
ATOM 1619 C CA . ASP A 1 204 ? -18.102 11.116 28.669 1.00 89.38 204 ASP A CA 1
ATOM 1620 C C . ASP A 1 204 ? -19.518 10.929 29.241 1.00 89.38 204 ASP A C 1
ATOM 1622 O O . ASP A 1 204 ? -20.324 11.868 29.213 1.00 89.38 204 ASP A O 1
ATOM 16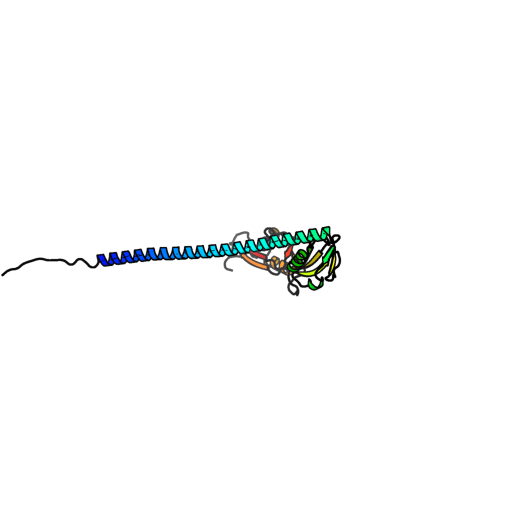26 N N . LEU A 1 205 ? -19.837 9.747 29.780 1.00 87.12 205 LEU A N 1
ATOM 1627 C CA . LEU A 1 205 ? -21.139 9.481 30.389 1.00 87.12 205 LEU A CA 1
ATOM 1628 C C . LEU A 1 205 ? -21.272 10.124 31.769 1.00 87.12 205 LEU A C 1
ATOM 1630 O O . LEU A 1 205 ? -20.404 10.018 32.636 1.00 87.12 205 LEU A O 1
ATOM 1634 N N . LYS A 1 206 ? -22.435 10.737 31.993 1.00 85.25 206 LYS A N 1
ATOM 1635 C CA . LYS A 1 206 ? -22.866 11.288 33.280 1.00 85.25 206 LYS A CA 1
ATOM 1636 C C . LYS A 1 206 ? -24.257 10.758 33.599 1.00 85.25 206 LYS A C 1
ATOM 1638 O O . LYS A 1 206 ? -25.109 10.683 32.713 1.00 85.25 206 LYS A O 1
ATOM 1643 N N . THR A 1 207 ? -24.493 10.401 34.858 1.00 75.94 207 THR A N 1
ATOM 1644 C CA . THR A 1 207 ? -25.787 9.887 35.326 1.00 75.94 207 THR A CA 1
ATOM 1645 C C . THR A 1 207 ? -26.912 10.859 34.957 1.00 75.94 207 THR A C 1
ATOM 1647 O O . THR A 1 207 ? -26.844 12.037 35.300 1.00 75.94 207 THR A O 1
ATOM 1650 N N . GLY A 1 208 ? -27.927 10.375 34.235 1.00 66.94 208 GLY A N 1
ATOM 1651 C CA . GLY A 1 208 ? -29.055 11.185 33.754 1.00 66.94 208 GLY A CA 1
ATOM 1652 C C . GLY A 1 208 ? -28.934 11.735 32.323 1.00 66.94 208 GLY A C 1
ATOM 1653 O O . GLY A 1 208 ? -29.889 12.339 31.843 1.00 66.94 208 GLY A O 1
ATOM 1654 N N . PHE A 1 209 ? -27.822 11.518 31.608 1.00 68.88 209 PHE A N 1
ATOM 1655 C CA . PHE A 1 209 ? -27.724 11.840 30.174 1.00 68.88 209 PHE A CA 1
ATOM 1656 C C . PHE A 1 209 ? -28.243 10.700 29.279 1.00 68.88 209 PHE A C 1
ATOM 1658 O O . PHE A 1 209 ? -28.101 9.526 29.600 1.00 68.88 209 PHE A O 1
ATOM 1665 N N . PHE A 1 210 ? -28.780 11.049 28.104 1.00 73.81 210 PHE A N 1
ATOM 1666 C CA . PHE A 1 210 ? -29.367 10.108 27.132 1.00 73.81 210 PHE A CA 1
ATOM 1667 C C . PHE A 1 210 ? -28.357 9.255 26.328 1.00 73.81 210 PHE A C 1
ATOM 1669 O O . PHE A 1 210 ? -28.767 8.450 25.490 1.00 73.81 210 PHE A O 1
ATOM 1676 N N . LYS A 1 211 ? -27.044 9.422 26.535 1.00 77.12 211 LYS A N 1
ATOM 1677 C CA . LYS A 1 211 ? -26.018 8.604 25.864 1.00 77.12 211 LYS A CA 1
ATOM 1678 C C . LYS A 1 211 ? -26.023 7.182 26.440 1.00 77.12 211 LYS A C 1
ATOM 1680 O O . LYS A 1 211 ? -26.073 7.005 27.654 1.00 77.12 211 LYS A O 1
ATOM 1685 N N . ARG A 1 212 ? -25.973 6.166 25.572 1.00 85.62 212 ARG A N 1
ATOM 1686 C CA . ARG A 1 212 ? -26.020 4.748 25.972 1.00 85.62 212 ARG A CA 1
ATOM 1687 C C . ARG A 1 212 ? -24.620 4.221 26.300 1.00 85.62 212 ARG A C 1
ATOM 1689 O O . ARG A 1 212 ? -23.705 4.391 25.501 1.00 85.62 212 ARG A O 1
ATOM 1696 N N . GLU A 1 213 ? -24.471 3.549 27.440 1.00 89.81 213 GLU A N 1
ATOM 1697 C 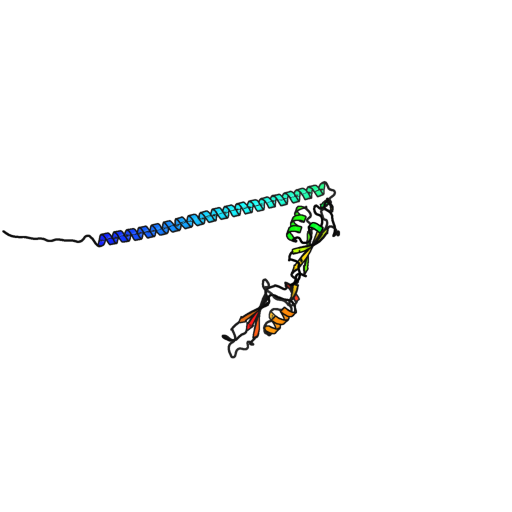CA . GLU A 1 213 ? -23.230 2.856 27.818 1.00 89.81 213 GLU A CA 1
ATOM 1698 C C . GLU A 1 213 ? -22.913 1.720 26.833 1.00 89.81 213 GLU A C 1
ATOM 1700 O O . GLU A 1 213 ? -23.816 1.032 26.356 1.00 89.81 213 GLU A O 1
ATOM 1705 N N . ASN A 1 214 ? -21.628 1.531 26.517 1.00 93.62 214 ASN A N 1
ATOM 1706 C CA . ASN A 1 214 ? -21.130 0.563 25.529 1.00 93.62 214 ASN A CA 1
ATOM 1707 C C . ASN A 1 214 ? -21.614 0.802 24.081 1.00 93.62 214 ASN A C 1
ATOM 1709 O O . ASN A 1 214 ? -21.436 -0.064 23.219 1.00 93.62 214 ASN A O 1
ATOM 1713 N N . ALA A 1 215 ? -22.187 1.973 23.789 1.00 95.94 215 ALA A N 1
ATOM 1714 C CA . ALA A 1 215 ? -22.527 2.369 22.429 1.00 95.94 215 ALA A CA 1
ATOM 1715 C C . ALA A 1 215 ? -21.363 3.102 21.744 1.00 95.94 215 ALA A C 1
ATOM 1717 O O . ALA A 1 215 ? -20.648 3.882 22.376 1.00 95.94 215 ALA A O 1
ATOM 1718 N N . VAL A 1 216 ? -21.193 2.865 20.444 1.00 97.38 216 VAL A N 1
ATOM 1719 C CA . VAL A 1 216 ? -20.191 3.520 19.592 1.00 97.38 216 VAL A CA 1
ATOM 1720 C C . VAL A 1 216 ? -20.447 5.028 19.546 1.00 97.38 216 VAL A C 1
ATOM 1722 O O . VAL A 1 216 ? -21.525 5.468 19.138 1.00 97.38 216 VAL A O 1
ATOM 1725 N N . SER A 1 217 ? -19.438 5.792 19.961 1.00 95.88 217 SER A N 1
ATOM 1726 C CA . SER A 1 217 ? -19.367 7.254 19.901 1.00 95.88 217 SER A CA 1
ATOM 1727 C C . SER A 1 217 ? -18.796 7.719 18.565 1.00 95.88 217 SER A C 1
ATOM 1729 O O . SER A 1 217 ? -19.332 8.643 17.959 1.00 95.88 217 SER A O 1
ATOM 1731 N N . ASP A 1 218 ? -17.729 7.064 18.094 1.00 96.06 218 ASP A N 1
ATOM 1732 C CA . ASP A 1 218 ? -17.194 7.275 16.751 1.00 96.06 218 ASP A CA 1
ATOM 1733 C C . ASP A 1 218 ? -16.434 6.049 16.219 1.00 96.06 218 ASP A C 1
ATOM 1735 O O . ASP A 1 218 ? -16.040 5.163 16.976 1.00 96.06 218 ASP A O 1
ATOM 1739 N N . VAL A 1 219 ? -16.204 6.019 14.907 1.00 97.19 219 VAL A N 1
ATOM 1740 C CA . VAL A 1 219 ? -15.263 5.109 14.245 1.00 97.19 219 VAL A CA 1
ATOM 1741 C C . VAL A 1 219 ? -14.323 5.923 13.366 1.00 97.19 219 VAL A C 1
ATOM 1743 O O . VAL A 1 219 ? -14.773 6.711 12.524 1.00 97.19 219 VAL A O 1
ATOM 1746 N N . VAL A 1 220 ? -13.024 5.712 13.550 1.00 96.81 220 VAL A N 1
ATOM 1747 C CA . VAL A 1 220 ? -11.945 6.261 12.723 1.00 96.81 220 VAL A CA 1
ATOM 1748 C C . VAL A 1 220 ? -11.281 5.099 11.992 1.00 96.81 220 VAL A C 1
ATOM 1750 O O . VAL A 1 220 ? -11.095 4.031 12.567 1.00 96.81 220 VAL A O 1
ATOM 1753 N N . ILE A 1 221 ? -10.947 5.298 10.720 1.00 97.19 221 ILE A N 1
ATOM 1754 C CA . ILE A 1 221 ? -10.183 4.340 9.918 1.00 97.19 221 ILE A CA 1
ATOM 1755 C C . ILE A 1 221 ? -9.005 5.115 9.340 1.00 97.19 221 ILE A C 1
ATOM 1757 O O . ILE A 1 221 ? -9.213 6.212 8.811 1.00 97.19 221 ILE A O 1
ATOM 1761 N N . ASP A 1 222 ? -7.788 4.580 9.459 1.00 95.06 222 ASP A N 1
ATOM 1762 C CA . ASP A 1 222 ? -6.593 5.258 8.948 1.00 95.06 222 ASP A CA 1
ATOM 1763 C C . ASP A 1 222 ? -6.771 5.649 7.471 1.00 95.06 222 ASP A C 1
ATOM 1765 O O . ASP A 1 222 ? -7.360 4.912 6.680 1.00 95.06 222 ASP A O 1
ATOM 1769 N N . GLY A 1 223 ? -6.304 6.843 7.104 1.00 92.50 223 GLY A N 1
ATOM 1770 C CA . GLY A 1 223 ? -6.386 7.378 5.747 1.00 92.50 223 GLY A CA 1
ATOM 1771 C C . GLY A 1 223 ? -7.790 7.428 5.119 1.00 92.50 223 GLY A C 1
ATOM 1772 O O . GLY A 1 223 ? -7.870 7.473 3.891 1.00 92.50 223 GLY A O 1
ATOM 1773 N N . ILE A 1 224 ? -8.885 7.388 5.896 1.00 94.88 224 ILE A N 1
ATOM 1774 C CA . ILE A 1 224 ? -10.272 7.493 5.404 1.00 94.88 224 ILE A CA 1
ATOM 1775 C C . ILE A 1 224 ? -11.022 8.624 6.123 1.00 94.88 224 ILE A C 1
ATOM 1777 O O . ILE A 1 224 ? -11.472 8.485 7.258 1.00 94.88 224 ILE A O 1
ATOM 1781 N N . GLU A 1 225 ? -11.260 9.728 5.414 1.00 91.25 225 GLU A N 1
ATOM 1782 C CA . GLU A 1 225 ? -12.056 10.855 5.926 1.00 91.25 225 GLU A CA 1
ATOM 1783 C C . GLU A 1 225 ? -13.563 10.540 6.012 1.00 91.25 225 GLU A C 1
ATOM 1785 O O . GLU A 1 225 ? -14.264 11.028 6.897 1.00 91.25 225 GLU A O 1
ATOM 1790 N N . THR A 1 226 ? -14.097 9.743 5.075 1.00 93.25 226 THR A N 1
ATOM 1791 C CA . THR A 1 226 ? -15.546 9.494 4.929 1.00 93.25 226 THR A CA 1
ATOM 1792 C C . THR A 1 226 ? -15.847 8.007 4.739 1.00 93.25 226 THR A C 1
ATOM 1794 O O . THR A 1 226 ? -15.804 7.490 3.623 1.00 93.25 226 THR A O 1
ATOM 1797 N N . ILE A 1 227 ? -16.213 7.326 5.828 1.00 95.25 227 ILE A N 1
ATOM 1798 C CA . ILE A 1 227 ? -16.544 5.891 5.833 1.00 95.25 227 ILE A CA 1
ATOM 1799 C C . ILE A 1 227 ? -17.940 5.654 5.231 1.00 95.25 227 ILE A C 1
ATOM 1801 O O . ILE A 1 227 ? -18.944 6.189 5.722 1.00 95.25 227 ILE A O 1
ATOM 1805 N N . LYS A 1 228 ? -18.011 4.814 4.191 1.00 94.81 228 LYS A N 1
ATOM 1806 C CA . LYS A 1 228 ? -19.239 4.431 3.474 1.00 94.81 228 LYS A CA 1
ATOM 1807 C C . LYS A 1 228 ? -19.414 2.908 3.494 1.00 94.81 228 LYS A C 1
ATOM 1809 O O . LYS A 1 228 ? -18.435 2.181 3.368 1.00 94.81 228 LYS A O 1
ATOM 1814 N N . SER A 1 229 ? -20.663 2.446 3.574 1.00 96.44 229 SER A N 1
ATOM 1815 C CA . SER A 1 229 ? -20.999 1.033 3.348 1.00 96.44 229 SER A CA 1
ATOM 1816 C C . SER A 1 229 ? -20.632 0.629 1.914 1.00 96.44 229 SER A C 1
ATOM 1818 O O . SER A 1 229 ? -20.797 1.433 0.992 1.00 96.44 229 SER A O 1
ATOM 1820 N N . GLY A 1 230 ? -20.101 -0.581 1.732 1.00 95.94 230 GLY A N 1
ATOM 1821 C CA . GLY A 1 230 ? -19.623 -1.092 0.443 1.00 95.94 230 GLY A CA 1
ATOM 1822 C C . GLY A 1 230 ? -18.268 -0.532 -0.008 1.00 95.94 230 GLY A C 1
ATOM 1823 O O . GLY A 1 230 ? -17.840 -0.809 -1.125 1.00 95.94 230 GLY A O 1
ATOM 1824 N N . MET A 1 231 ? -17.578 0.254 0.827 1.00 96.19 231 MET A N 1
ATOM 1825 C CA . MET A 1 231 ? -16.208 0.696 0.553 1.00 96.19 231 MET A CA 1
ATOM 1826 C C . MET A 1 231 ? -15.243 -0.488 0.685 1.00 96.19 231 MET A C 1
ATOM 1828 O O . MET A 1 231 ? -15.168 -1.092 1.750 1.00 96.19 231 MET A O 1
ATOM 1832 N N . MET A 1 232 ? -14.488 -0.799 -0.369 1.00 96.31 232 MET A N 1
ATOM 1833 C CA . MET A 1 232 ? -13.409 -1.788 -0.293 1.00 96.31 232 MET A CA 1
ATOM 1834 C C . MET A 1 232 ? -12.239 -1.216 0.518 1.00 96.31 232 MET A C 1
ATOM 1836 O O . MET A 1 232 ? -11.778 -0.110 0.229 1.00 96.31 232 MET A O 1
ATOM 1840 N N . LEU A 1 233 ? -11.776 -1.955 1.527 1.00 96.75 233 LEU A N 1
ATOM 1841 C CA . LEU A 1 233 ? -10.658 -1.588 2.401 1.00 96.75 233 LEU A CA 1
ATOM 1842 C C . LEU A 1 233 ? -9.720 -2.779 2.607 1.00 96.75 233 LEU A C 1
ATOM 1844 O O . LEU A 1 233 ? -10.190 -3.907 2.750 1.00 96.75 233 LEU A O 1
ATOM 1848 N N . GLU A 1 234 ? -8.414 -2.510 2.674 1.00 96.94 234 GLU A N 1
ATOM 1849 C CA . GLU A 1 234 ? -7.394 -3.516 2.994 1.00 96.94 234 GLU A CA 1
ATOM 1850 C C . GLU A 1 234 ? -7.661 -4.145 4.371 1.00 96.94 234 GLU A C 1
ATOM 1852 O O . GLU A 1 234 ? -8.030 -3.451 5.321 1.00 96.94 234 GLU A O 1
ATOM 1857 N N . TYR A 1 235 ? -7.466 -5.459 4.494 1.00 97.19 235 TYR A N 1
ATOM 1858 C CA . TYR A 1 235 ? -7.814 -6.211 5.707 1.00 97.19 235 TYR A CA 1
ATOM 1859 C C . TYR A 1 235 ? -7.067 -5.761 6.983 1.00 97.19 235 TYR A C 1
ATOM 1861 O O . TYR A 1 235 ? -7.576 -5.926 8.091 1.00 97.19 235 TYR A O 1
ATOM 1869 N N . ASP A 1 236 ? -5.863 -5.201 6.839 1.00 96.75 236 ASP A N 1
ATOM 1870 C CA . ASP A 1 236 ? -4.985 -4.743 7.922 1.00 96.75 236 ASP A CA 1
ATOM 1871 C C . ASP A 1 236 ? -5.020 -3.220 8.139 1.00 96.75 236 ASP A C 1
ATOM 1873 O O . ASP A 1 236 ? -4.207 -2.683 8.890 1.00 96.75 236 ASP A O 1
ATOM 1877 N N . ARG A 1 237 ? -5.962 -2.515 7.502 1.00 96.56 237 ARG A N 1
ATOM 1878 C CA . ARG A 1 237 ? -6.228 -1.093 7.748 1.00 96.56 237 ARG A CA 1
ATOM 1879 C C . ARG A 1 237 ? -6.588 -0.887 9.224 1.00 96.56 237 ARG A C 1
ATOM 1881 O O . ARG A 1 237 ? -7.482 -1.565 9.726 1.00 96.56 237 ARG A O 1
ATOM 1888 N N . GLU A 1 238 ? -5.938 0.058 9.907 1.00 97.94 238 GLU A N 1
ATOM 1889 C CA . GLU A 1 238 ? -6.283 0.372 11.300 1.00 97.94 238 GLU A CA 1
ATOM 1890 C C . GLU A 1 238 ? -7.718 0.918 11.389 1.00 97.94 238 GLU A C 1
ATOM 1892 O O . GLU A 1 238 ? -8.057 1.916 10.746 1.00 97.94 238 GLU A O 1
ATOM 1897 N N . ILE A 1 239 ? -8.547 0.268 12.210 1.00 98.12 239 ILE A N 1
ATOM 1898 C CA . ILE A 1 239 ? -9.924 0.658 12.524 1.00 98.12 239 ILE A CA 1
ATOM 1899 C C . ILE A 1 239 ? -10.015 0.879 14.035 1.00 98.12 239 ILE A C 1
ATOM 1901 O O . ILE A 1 239 ? -9.902 -0.066 14.813 1.00 98.12 239 ILE A O 1
ATOM 1905 N N . ASN A 1 240 ? -10.263 2.114 14.464 1.00 98.12 240 ASN A N 1
ATOM 1906 C CA . ASN A 1 240 ? -10.399 2.474 15.873 1.00 98.12 240 ASN A CA 1
ATOM 1907 C C . ASN A 1 240 ? -11.864 2.806 16.204 1.00 98.12 240 ASN A C 1
ATOM 1909 O O . ASN A 1 240 ? -12.431 3.780 15.699 1.00 98.12 240 ASN A O 1
ATOM 1913 N N . ILE A 1 241 ? -12.483 1.976 17.046 1.00 98.12 241 ILE A N 1
ATOM 1914 C CA . ILE A 1 241 ? -13.872 2.109 17.499 1.00 98.12 241 ILE A CA 1
ATOM 1915 C C . ILE A 1 241 ? -13.879 2.793 18.869 1.00 98.12 241 ILE A C 1
ATOM 1917 O O . ILE A 1 241 ? -13.523 2.186 19.879 1.00 98.12 241 ILE A O 1
ATOM 1921 N N . GLN A 1 242 ? -14.328 4.044 18.932 1.00 97.44 242 GLN A N 1
ATOM 1922 C CA . GLN A 1 242 ? -14.500 4.765 20.191 1.00 97.44 242 GLN A CA 1
ATOM 1923 C C . GLN A 1 242 ? -15.906 4.533 20.761 1.00 97.44 242 GLN A C 1
ATOM 1925 O O . GLN A 1 242 ? -16.895 4.670 20.040 1.00 97.44 242 GLN A O 1
ATOM 1930 N N . TYR A 1 243 ? -16.028 4.235 22.059 1.00 96.75 243 TYR A N 1
ATOM 1931 C CA . TYR A 1 243 ? -17.319 3.956 22.704 1.00 96.75 243 TYR A CA 1
ATOM 1932 C C . TYR A 1 243 ? -17.537 4.695 24.028 1.00 96.75 243 TYR A C 1
ATOM 1934 O O . TYR A 1 243 ? -16.599 4.943 24.786 1.00 96.75 243 TYR A O 1
ATOM 1942 N N . HIS A 1 244 ? -18.800 5.012 24.314 1.00 95.19 244 HIS A N 1
ATOM 1943 C CA . HIS A 1 244 ? -19.229 5.701 25.529 1.00 95.19 244 HIS A CA 1
ATOM 1944 C C . HIS A 1 244 ? -19.123 4.807 26.775 1.00 95.19 244 HIS A C 1
ATOM 1946 O O . HIS A 1 244 ? -19.721 3.725 26.832 1.00 95.19 244 HIS A O 1
ATOM 1952 N N . ALA A 1 245 ? -18.427 5.297 27.801 1.00 93.12 245 ALA A N 1
ATOM 1953 C CA . ALA A 1 245 ? -18.236 4.650 29.097 1.00 93.12 245 ALA A CA 1
ATOM 1954 C C . ALA A 1 245 ? -18.411 5.650 30.258 1.00 93.12 245 ALA A C 1
ATOM 1956 O O . ALA A 1 245 ? -18.296 6.864 30.078 1.00 93.12 245 ALA A O 1
ATOM 1957 N N . PHE A 1 246 ? -18.687 5.143 31.463 1.00 89.56 246 PHE A N 1
ATOM 1958 C CA . PHE A 1 246 ? -18.614 5.957 32.681 1.00 89.56 246 PHE A CA 1
ATOM 1959 C C . PHE A 1 246 ? -17.158 6.096 33.155 1.00 89.56 246 PHE A C 1
ATOM 1961 O O . PHE A 1 246 ? -16.405 5.126 33.042 1.00 89.56 246 PHE A O 1
ATOM 1968 N N . PRO A 1 247 ? -16.771 7.251 33.730 1.00 88.81 247 PRO A N 1
ATOM 1969 C CA . PRO A 1 247 ? -15.452 7.426 34.326 1.00 88.81 247 PRO A CA 1
ATOM 1970 C C . PRO A 1 247 ? -15.139 6.419 35.436 1.00 88.81 247 PRO A C 1
ATOM 1972 O O . PRO A 1 247 ? -15.987 6.153 36.291 1.00 88.81 247 PRO A O 1
ATOM 1975 N N . GLY A 1 248 ? -13.901 5.918 35.467 1.00 78.44 248 GLY A N 1
ATOM 1976 C CA . GLY A 1 248 ? -13.351 5.201 36.629 1.00 78.44 248 GLY A CA 1
ATOM 1977 C C . GLY A 1 248 ? -13.957 3.822 36.933 1.00 78.44 248 GLY A C 1
ATOM 1978 O O . GLY A 1 248 ? -13.973 3.418 38.096 1.00 78.44 248 GLY A O 1
ATOM 1979 N N . ARG A 1 249 ? -14.458 3.114 35.914 1.00 60.88 249 ARG A N 1
ATOM 1980 C CA . ARG A 1 249 ? -14.889 1.699 35.977 1.00 60.88 249 ARG A CA 1
ATOM 1981 C C . ARG A 1 249 ? -13.965 0.756 35.218 1.00 60.88 249 ARG A C 1
ATOM 1983 O O . ARG A 1 249 ? -13.414 1.204 34.191 1.00 60.88 249 ARG A O 1
#